Protein AF-K1T339-F1 (afdb_monomer_lite)

Sequence (190 aa):
IKHHTHEYKRLVNDENFDQLSSLFRFEELGKLLIKKIEYLRTHGRENEVDGIMEEYKYVPDVCSFKINELLEKGLKNDALKEIDKTIAVYGDDGYNATETWHLQKVAILEKRNDKAGLIEEYRRLFRQHLVDKRTYLEKLKELVAKEEWDEFVMKLFGDIPHITDDDCILVCDMIVEEKKFSCLIENIVG

Secondary structure (DSSP, 8-state):
-HHHHHHHHHHHHTT-GGGTS-TTTSHHHHHHHHHHHHHHHHTT-HHHHHHHHHHTTTSHHHHHHHHHHHHHTT-HHHHHHHHHHHHHHS--TTBGGGHHHHHHHHHHHHHHT-HHHHHHHHHHHHHSBTS-HHHHHHHHHHHS-TTTHHHHHHHHHHT--S--HHHHHHHHHHHHHTT-THHHHHHH--

Organism: NCBI:txid408170

Foldseek 3Di:
DVVLLVVVVVCVVVLVLLVLLPQPSCPVVLVVLVVVLVVCVVVVNVVVNVVSLVSPVQRLSSLVVVLVVCVVVVVLVVSLVSLVVNVVSNVDLAACSSVVSLVSQLVVCVVVVVLVSNLVSLLSQLLHPPHPVVVSLVVNVVRDDPVCNLVSVLVSLLPRDQQDPVCLVVSVVVCVVSVVVVSNVNRPPD

Structure (mmCIF, N/CA/C/O backbone):
data_AF-K1T339-F1
#
_entry.id   AF-K1T339-F1
#
loop_
_atom_site.group_PDB
_atom_site.id
_atom_site.type_symbol
_atom_site.label_atom_id
_atom_site.label_alt_id
_atom_site.label_comp_id
_atom_site.label_asym_id
_atom_site.label_entity_id
_atom_site.label_seq_id
_atom_site.pdbx_PDB_ins_code
_atom_site.Cartn_x
_atom_site.Cartn_y
_atom_site.Cartn_z
_atom_site.occupancy
_atom_site.B_iso_or_equiv
_atom_site.auth_seq_id
_atom_site.auth_comp_id
_atom_site.auth_asym_id
_atom_site.auth_atom_id
_atom_site.pdbx_PDB_model_num
ATOM 1 N N . ILE A 1 1 ? 22.694 -8.225 -12.025 1.00 74.69 1 ILE A N 1
ATOM 2 C CA . ILE A 1 1 ? 21.514 -8.759 -12.760 1.00 74.69 1 ILE A CA 1
ATOM 3 C C . ILE A 1 1 ? 21.541 -10.289 -12.834 1.00 74.69 1 ILE A C 1
ATOM 5 O O . ILE A 1 1 ? 20.843 -10.878 -12.032 1.00 74.69 1 ILE A O 1
ATOM 9 N N . LYS A 1 2 ? 22.378 -10.949 -13.666 1.00 76.75 2 LYS A N 1
ATOM 10 C CA . LYS A 1 2 ? 22.344 -12.426 -13.861 1.00 76.75 2 LYS A CA 1
ATOM 11 C C . LYS A 1 2 ? 22.292 -13.266 -12.571 1.00 76.75 2 LYS A C 1
ATOM 13 O O . LYS A 1 2 ? 21.538 -14.228 -12.521 1.00 76.75 2 LYS A O 1
ATOM 18 N N . HIS A 1 3 ? 23.074 -12.895 -11.556 1.00 74.12 3 HIS A N 1
ATOM 19 C CA . HIS A 1 3 ? 23.095 -13.577 -10.258 1.00 74.12 3 HIS A CA 1
ATOM 20 C C . HIS A 1 3 ? 21.727 -13.529 -9.545 1.00 74.12 3 HIS A C 1
ATOM 22 O O . HIS A 1 3 ? 21.182 -14.575 -9.214 1.00 74.12 3 HIS A O 1
ATOM 28 N N . HIS A 1 4 ? 21.124 -12.342 -9.416 1.00 77.00 4 HIS A N 1
ATOM 29 C CA . HIS A 1 4 ? 19.815 -12.160 -8.771 1.00 77.00 4 HIS A CA 1
ATOM 30 C C . HIS A 1 4 ? 18.637 -12.662 -9.626 1.00 77.00 4 HIS A C 1
ATOM 32 O O . HIS A 1 4 ? 17.623 -13.101 -9.093 1.00 77.00 4 HIS A O 1
ATOM 38 N N . THR A 1 5 ? 18.775 -12.653 -10.958 1.00 83.88 5 THR A N 1
ATOM 39 C CA . THR A 1 5 ? 17.755 -13.177 -11.881 1.00 83.88 5 THR A CA 1
ATOM 40 C C . THR A 1 5 ? 17.483 -14.665 -11.653 1.00 83.88 5 THR A C 1
ATOM 42 O O . THR A 1 5 ? 16.339 -15.092 -11.772 1.00 83.88 5 THR A O 1
ATOM 45 N N . HIS A 1 6 ? 18.511 -15.467 -11.350 1.00 84.88 6 HIS A N 1
ATOM 46 C CA . HIS A 1 6 ? 18.338 -16.909 -11.144 1.00 84.88 6 HIS A CA 1
ATOM 47 C C . HIS A 1 6 ? 17.423 -17.205 -9.950 1.00 84.88 6 HIS A C 1
ATOM 49 O O . HIS A 1 6 ? 16.499 -18.006 -10.059 1.00 84.88 6 HIS A O 1
ATOM 55 N N . GLU A 1 7 ? 17.660 -16.533 -8.825 1.00 83.19 7 GLU A N 1
ATOM 56 C CA . GLU A 1 7 ? 16.857 -16.706 -7.617 1.00 83.19 7 GLU A CA 1
ATOM 57 C C . GLU A 1 7 ? 15.421 -16.213 -7.802 1.00 83.19 7 GLU A C 1
ATOM 59 O O . GLU A 1 7 ? 14.492 -16.940 -7.458 1.00 83.19 7 GLU A O 1
ATOM 64 N N . TYR A 1 8 ? 15.236 -15.040 -8.418 1.00 86.19 8 TYR A N 1
ATOM 65 C CA . TYR A 1 8 ? 13.911 -14.522 -8.766 1.00 86.19 8 TYR A CA 1
ATOM 66 C C . TYR A 1 8 ? 13.119 -15.528 -9.612 1.00 86.19 8 TYR A C 1
ATOM 68 O O . TYR A 1 8 ? 12.005 -15.903 -9.255 1.00 86.19 8 TYR A O 1
ATOM 76 N N . LYS A 1 9 ? 13.720 -16.034 -10.698 1.00 86.00 9 LYS A N 1
ATOM 77 C CA . LYS A 1 9 ? 13.062 -17.001 -11.591 1.00 86.00 9 LYS A CA 1
ATOM 78 C C . LYS A 1 9 ? 12.700 -18.297 -10.882 1.00 86.00 9 LYS A C 1
ATOM 80 O O . LYS A 1 9 ? 11.635 -18.839 -11.148 1.00 86.00 9 LYS A O 1
ATOM 85 N N . ARG A 1 10 ? 13.562 -18.784 -9.986 1.00 86.25 10 ARG A N 1
ATOM 86 C CA . ARG A 1 10 ? 13.257 -19.959 -9.166 1.00 86.25 10 ARG A CA 1
ATOM 87 C C . ARG A 1 10 ? 12.004 -19.720 -8.318 1.00 86.25 10 ARG A C 1
ATOM 89 O O . ARG A 1 10 ? 11.096 -20.528 -8.389 1.00 86.25 10 ARG A O 1
ATOM 96 N N . LEU A 1 11 ? 11.921 -18.603 -7.587 1.00 83.06 11 LEU A N 1
ATOM 97 C CA . LEU A 1 11 ? 10.758 -18.316 -6.729 1.00 83.06 11 LEU A CA 1
ATOM 98 C C . LEU A 1 11 ? 9.459 -18.143 -7.519 1.00 83.06 11 LEU A C 1
ATOM 100 O O . LEU A 1 11 ? 8.427 -18.644 -7.089 1.00 83.06 11 LEU A O 1
ATOM 104 N N . VAL A 1 12 ? 9.516 -17.474 -8.675 1.00 84.00 12 VAL A N 1
ATOM 105 C CA . VAL A 1 12 ? 8.349 -17.324 -9.559 1.00 84.00 12 VAL A CA 1
ATOM 106 C C . VAL A 1 12 ? 7.883 -18.681 -10.091 1.00 84.00 12 VAL A C 1
ATOM 108 O O . VAL A 1 12 ? 6.685 -18.937 -10.126 1.00 84.00 12 VAL A O 1
ATOM 111 N N . ASN A 1 13 ? 8.812 -19.554 -10.488 1.00 85.19 13 ASN A N 1
ATOM 112 C CA . ASN A 1 13 ? 8.480 -20.890 -10.990 1.00 85.19 13 ASN A CA 1
ATOM 113 C C . ASN A 1 13 ? 7.948 -21.822 -9.894 1.00 85.19 13 ASN A C 1
ATOM 115 O O . ASN A 1 13 ? 7.101 -22.662 -10.177 1.00 85.19 13 ASN A O 1
ATOM 119 N N . ASP A 1 14 ? 8.450 -21.673 -8.669 1.00 84.25 14 ASP A N 1
ATOM 120 C CA . ASP A 1 14 ? 8.039 -22.463 -7.507 1.00 84.25 14 ASP A CA 1
ATOM 121 C C . ASP A 1 14 ? 6.768 -21.894 -6.835 1.00 84.25 14 ASP A C 1
ATOM 123 O O . ASP A 1 14 ? 6.396 -22.353 -5.758 1.00 84.25 14 ASP A O 1
ATOM 127 N N . GLU A 1 15 ? 6.132 -20.875 -7.436 1.00 78.69 15 GLU A N 1
ATOM 128 C CA . GLU A 1 15 ? 4.945 -20.161 -6.927 1.00 78.69 15 GLU A CA 1
ATOM 129 C C . GLU A 1 15 ? 5.101 -19.642 -5.484 1.00 78.69 15 GLU A C 1
ATOM 131 O O . GLU A 1 15 ? 4.137 -19.479 -4.737 1.00 78.69 15 GLU A O 1
ATOM 136 N N . ASN A 1 16 ? 6.336 -19.350 -5.075 1.00 74.38 16 ASN A N 1
ATOM 137 C CA . ASN A 1 16 ? 6.676 -18.990 -3.703 1.00 74.38 16 ASN A CA 1
ATOM 138 C C . ASN A 1 16 ? 6.648 -17.464 -3.516 1.00 74.38 16 ASN A C 1
ATOM 140 O O . ASN A 1 16 ? 7.677 -16.822 -3.272 1.00 74.38 16 ASN A O 1
ATOM 144 N N . PHE A 1 17 ? 5.467 -16.875 -3.720 1.00 71.06 17 PHE A N 1
ATOM 145 C CA . PHE A 1 17 ? 5.282 -15.422 -3.790 1.00 71.06 17 PHE A CA 1
ATOM 146 C C . PHE A 1 17 ? 5.393 -14.702 -2.443 1.00 71.06 17 PHE A C 1
ATOM 148 O O . PHE A 1 17 ? 5.839 -13.555 -2.412 1.00 71.06 17 PHE A O 1
ATOM 155 N N . ASP A 1 18 ? 5.155 -15.396 -1.333 1.00 65.62 18 ASP A N 1
ATOM 156 C CA . ASP A 1 18 ? 5.405 -14.861 0.013 1.00 65.62 18 ASP A CA 1
ATOM 157 C C . ASP A 1 18 ? 6.895 -14.529 0.224 1.00 65.62 18 ASP A C 1
ATOM 159 O O . ASP A 1 18 ? 7.271 -13.684 1.027 1.00 65.62 18 ASP A O 1
ATOM 163 N N . GLN A 1 19 ? 7.797 -15.163 -0.533 1.00 67.94 19 GLN A N 1
ATOM 164 C CA . GLN A 1 19 ? 9.219 -14.814 -0.504 1.00 67.94 19 GLN A CA 1
ATOM 165 C C . GLN A 1 19 ? 9.574 -13.648 -1.432 1.00 67.94 19 GLN A C 1
ATOM 167 O O . GLN A 1 19 ? 10.657 -13.073 -1.292 1.00 67.94 19 GLN A O 1
ATOM 172 N N . LEU A 1 20 ? 8.690 -13.293 -2.369 1.00 66.12 20 LEU A N 1
ATOM 173 C CA . LEU A 1 20 ? 8.837 -12.108 -3.215 1.00 66.12 20 LEU A CA 1
ATOM 174 C C . LEU A 1 20 ? 8.463 -10.830 -2.451 1.00 66.12 20 LEU A C 1
ATOM 176 O O . LEU A 1 20 ? 9.032 -9.784 -2.758 1.00 66.12 20 LEU A O 1
ATOM 180 N N . SER A 1 21 ? 7.580 -10.916 -1.447 1.00 59.72 21 SER A N 1
ATOM 181 C CA . SER A 1 21 ? 7.184 -9.787 -0.585 1.00 59.72 21 SER A CA 1
ATOM 182 C C . SER A 1 21 ? 8.226 -9.441 0.482 1.00 59.72 21 SER A C 1
ATOM 184 O O . SER A 1 21 ? 8.127 -8.408 1.139 1.00 59.72 21 SER A O 1
ATOM 186 N N . SER A 1 22 ? 9.265 -10.269 0.643 1.00 66.81 22 SER A N 1
ATOM 187 C CA . SER A 1 22 ? 10.355 -9.993 1.576 1.00 66.81 22 SER A CA 1
ATOM 188 C C . SER A 1 22 ? 11.104 -8.719 1.166 1.00 66.81 22 SER A C 1
ATOM 190 O O . SER A 1 22 ? 11.836 -8.722 0.171 1.00 66.81 22 SER A O 1
ATOM 192 N N . LEU A 1 23 ? 10.946 -7.655 1.970 1.00 56.81 23 LEU A N 1
ATOM 193 C CA . LEU A 1 23 ? 11.363 -6.268 1.691 1.00 56.81 23 LEU A CA 1
ATOM 194 C C . LEU A 1 23 ? 12.758 -6.090 1.085 1.00 56.81 23 LEU A C 1
ATOM 196 O O . LEU A 1 23 ? 12.981 -5.157 0.323 1.00 56.81 23 LEU A O 1
ATOM 200 N N . PHE A 1 24 ? 13.698 -6.976 1.400 1.00 63.66 24 PHE A N 1
ATOM 201 C CA . PHE A 1 24 ? 15.103 -6.794 1.039 1.00 63.66 24 PHE A CA 1
ATOM 202 C C . PHE A 1 24 ? 15.605 -7.778 -0.017 1.00 63.66 24 PHE A C 1
ATOM 204 O O . PHE A 1 24 ? 16.732 -7.647 -0.495 1.00 63.66 24 PHE A O 1
ATOM 211 N N . ARG A 1 25 ? 14.808 -8.779 -0.409 1.00 73.38 25 ARG A N 1
ATOM 212 C CA . ARG A 1 25 ? 15.328 -9.892 -1.219 1.00 73.38 25 ARG A CA 1
ATOM 213 C C . ARG A 1 25 ? 15.681 -9.476 -2.649 1.00 73.38 25 ARG A C 1
ATOM 215 O O . ARG A 1 25 ? 16.665 -9.963 -3.202 1.00 73.38 25 ARG A O 1
ATOM 222 N N . PHE A 1 26 ? 14.909 -8.562 -3.237 1.00 83.50 26 PHE A N 1
ATOM 223 C CA . PHE A 1 26 ? 15.076 -8.146 -4.635 1.00 83.50 26 PHE A CA 1
ATOM 224 C C . PHE A 1 26 ? 15.403 -6.666 -4.826 1.00 83.50 26 PHE A C 1
ATOM 226 O O . PHE A 1 26 ? 15.440 -6.218 -5.967 1.00 83.50 26 PHE A O 1
ATOM 233 N N . GLU A 1 27 ? 15.728 -5.934 -3.760 1.00 83.19 27 GLU A N 1
ATOM 234 C CA . GLU A 1 27 ? 16.032 -4.497 -3.821 1.00 83.19 27 GLU A CA 1
ATOM 235 C C . GLU A 1 27 ? 17.182 -4.186 -4.804 1.00 83.19 27 GLU A C 1
ATOM 237 O O . GLU A 1 27 ? 17.069 -3.323 -5.674 1.00 83.19 27 GLU A O 1
ATOM 242 N N . GLU A 1 28 ? 18.289 -4.935 -4.738 1.00 89.06 28 GLU A N 1
ATOM 243 C CA . GLU A 1 28 ? 19.426 -4.724 -5.648 1.00 89.06 28 GLU A CA 1
ATOM 244 C C . GLU A 1 28 ? 19.092 -5.120 -7.096 1.00 89.06 28 GLU A C 1
ATOM 246 O O . GLU A 1 28 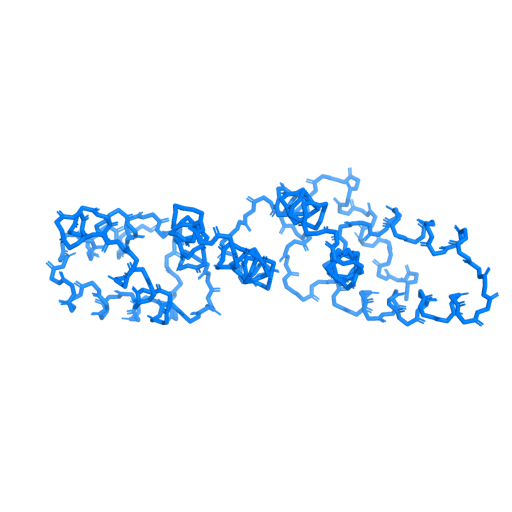? 19.524 -4.468 -8.051 1.00 89.06 28 GLU A O 1
ATOM 251 N N . LEU A 1 29 ? 18.287 -6.173 -7.286 1.00 90.38 29 LEU A N 1
ATOM 252 C CA . LEU A 1 29 ? 17.793 -6.537 -8.615 1.00 90.38 29 LEU A CA 1
ATOM 253 C C . LEU A 1 29 ? 16.918 -5.413 -9.178 1.00 90.38 29 LEU A C 1
ATOM 255 O O . LEU A 1 29 ? 17.148 -5.000 -10.313 1.00 90.38 29 LEU A O 1
ATOM 259 N N . GLY A 1 30 ? 15.986 -4.895 -8.377 1.00 91.31 30 GLY A N 1
ATOM 260 C CA . GLY A 1 30 ? 15.113 -3.776 -8.708 1.00 91.31 30 GLY A CA 1
ATOM 261 C C . GLY A 1 30 ? 15.900 -2.555 -9.167 1.00 91.31 30 GLY A C 1
ATOM 262 O O . GLY A 1 30 ? 15.774 -2.147 -10.322 1.00 91.31 30 GLY A O 1
ATOM 263 N N . LYS A 1 31 ? 16.826 -2.055 -8.339 1.00 92.00 31 LYS A N 1
ATOM 264 C CA . LYS A 1 31 ? 17.693 -0.907 -8.674 1.00 92.00 31 LYS A CA 1
ATOM 265 C C . LYS A 1 31 ? 18.434 -1.078 -10.000 1.00 92.00 31 LYS A C 1
ATOM 267 O O . LYS A 1 31 ? 18.533 -0.137 -10.792 1.00 92.00 31 LYS A O 1
ATOM 272 N N . LEU A 1 32 ? 18.981 -2.267 -10.261 1.00 94.94 32 LEU A N 1
ATOM 273 C CA . LEU A 1 32 ? 19.694 -2.547 -11.510 1.00 94.94 32 LEU A CA 1
ATOM 274 C C . LEU A 1 32 ? 18.754 -2.621 -12.721 1.00 94.94 32 LEU A C 1
ATOM 276 O O . LEU A 1 32 ? 19.148 -2.210 -13.816 1.00 94.94 32 LEU A O 1
ATOM 280 N N . LEU A 1 33 ? 17.538 -3.143 -12.547 1.00 96.00 33 LEU A N 1
ATOM 281 C CA . LEU A 1 33 ? 16.526 -3.200 -13.602 1.00 96.00 33 LEU A CA 1
ATOM 282 C C . LEU A 1 33 ? 16.022 -1.804 -13.966 1.00 96.00 33 LEU A C 1
ATOM 284 O O . LEU A 1 33 ? 15.983 -1.499 -15.155 1.00 96.00 33 LEU A O 1
ATOM 288 N N . ILE A 1 34 ? 15.742 -0.941 -12.984 1.00 95.81 34 ILE A N 1
ATOM 289 C CA . ILE A 1 34 ? 15.317 0.446 -13.237 1.00 95.81 34 ILE A CA 1
ATOM 290 C C . ILE A 1 34 ? 16.379 1.204 -14.039 1.00 95.81 34 ILE A C 1
ATOM 292 O O . ILE A 1 34 ? 16.077 1.720 -15.115 1.00 95.81 34 ILE A O 1
ATOM 296 N N . LYS A 1 35 ? 17.652 1.150 -13.621 1.00 96.06 35 LYS A N 1
ATOM 297 C CA . LYS A 1 35 ? 18.763 1.760 -14.382 1.00 96.06 35 LYS A CA 1
ATOM 298 C C . LYS A 1 35 ? 18.845 1.242 -15.820 1.00 96.06 35 LYS A C 1
ATOM 300 O O . LYS A 1 35 ? 19.160 1.992 -16.744 1.00 96.06 35 LYS A O 1
ATOM 305 N N . LYS A 1 36 ? 18.588 -0.055 -16.027 1.00 96.69 36 LYS A N 1
ATOM 306 C CA . LYS A 1 36 ? 18.584 -0.659 -17.365 1.00 96.69 36 LYS A CA 1
ATOM 307 C C . LYS A 1 36 ? 17.393 -0.175 -18.195 1.00 96.69 36 LYS A C 1
ATOM 309 O O . LYS A 1 36 ? 17.589 0.119 -19.370 1.00 96.69 36 LYS A O 1
ATOM 314 N N . ILE A 1 37 ? 16.197 -0.088 -17.612 1.00 96.56 37 ILE A N 1
ATOM 315 C CA . ILE A 1 37 ? 14.990 0.428 -18.274 1.00 96.56 37 ILE A CA 1
ATOM 316 C C . ILE A 1 37 ? 15.228 1.865 -18.744 1.00 96.56 37 ILE A C 1
ATOM 318 O O . ILE A 1 37 ? 15.063 2.154 -19.928 1.00 96.56 37 ILE A O 1
ATOM 322 N N . GLU A 1 38 ? 15.704 2.741 -17.860 1.00 95.75 38 GLU A N 1
ATOM 323 C CA . GLU A 1 38 ? 16.015 4.136 -18.191 1.00 95.75 38 GLU A CA 1
ATOM 324 C C . GLU A 1 38 ? 17.051 4.234 -19.320 1.00 95.75 38 GLU A C 1
ATOM 326 O O . GLU A 1 38 ? 16.852 4.954 -20.304 1.00 95.75 38 GLU A O 1
ATOM 331 N N . TYR A 1 39 ? 18.131 3.449 -19.239 1.00 97.31 39 TYR A N 1
ATOM 332 C CA . TYR A 1 39 ? 19.136 3.386 -20.299 1.00 97.31 39 TYR A CA 1
ATOM 333 C C . TYR A 1 39 ? 18.531 2.947 -21.641 1.00 97.31 39 TYR A C 1
ATOM 335 O O . TYR A 1 39 ? 18.792 3.571 -22.666 1.00 97.31 39 TYR A O 1
ATOM 343 N N . LEU A 1 40 ? 17.693 1.911 -21.667 1.00 97.12 40 LEU A N 1
ATOM 344 C CA . LEU A 1 40 ? 17.069 1.440 -22.907 1.00 97.12 40 LEU A CA 1
ATOM 345 C C . LEU A 1 40 ? 16.137 2.493 -23.522 1.00 97.12 40 LEU A C 1
ATOM 347 O O . LEU A 1 40 ? 16.191 2.704 -24.736 1.00 97.12 40 LEU A O 1
ATOM 351 N N . ARG A 1 41 ? 15.363 3.208 -22.698 1.00 94.56 41 ARG A N 1
ATOM 352 C CA . ARG A 1 41 ? 14.483 4.301 -23.147 1.00 94.56 41 ARG A CA 1
ATOM 353 C C . ARG A 1 41 ? 15.248 5.454 -23.773 1.00 94.56 41 ARG A C 1
ATOM 355 O O . ARG A 1 41 ? 14.895 5.905 -24.858 1.00 94.56 41 ARG A O 1
ATOM 362 N N . THR A 1 42 ? 16.352 5.883 -23.155 1.00 97.06 42 THR A N 1
ATOM 363 C CA . THR A 1 42 ? 17.211 6.938 -23.737 1.00 97.06 42 THR A CA 1
ATOM 364 C C . THR A 1 42 ? 17.783 6.569 -25.111 1.00 97.06 42 THR A C 1
ATOM 366 O O . THR A 1 42 ? 18.193 7.454 -25.856 1.00 97.06 42 THR A O 1
ATOM 369 N N . HIS A 1 43 ? 17.762 5.282 -25.477 1.00 97.06 43 HIS A N 1
ATOM 370 C CA . HIS A 1 43 ? 18.204 4.769 -26.774 1.00 97.06 43 HIS A CA 1
ATOM 371 C C . HIS A 1 43 ? 17.040 4.288 -27.663 1.00 97.06 43 HIS A C 1
ATOM 373 O O . HIS A 1 43 ? 17.283 3.643 -28.682 1.00 97.06 43 HIS A O 1
ATOM 379 N N . GLY A 1 44 ? 15.783 4.569 -27.295 1.00 96.50 44 GLY A N 1
ATOM 380 C CA . GLY A 1 44 ? 14.591 4.206 -28.072 1.00 96.50 44 GLY A CA 1
ATOM 381 C C . GLY A 1 44 ? 14.319 2.700 -28.164 1.00 96.50 44 GLY A C 1
ATOM 382 O O . GLY A 1 44 ? 13.680 2.245 -29.112 1.00 96.50 44 GLY A O 1
ATOM 383 N N . ARG A 1 45 ? 14.820 1.901 -27.214 1.00 96.62 45 ARG A N 1
ATOM 384 C CA . ARG A 1 45 ? 14.718 0.429 -27.215 1.00 96.62 45 ARG A CA 1
ATOM 385 C C . ARG A 1 45 ? 13.498 -0.062 -26.428 1.00 96.62 45 ARG A C 1
ATOM 387 O O . ARG A 1 45 ? 13.629 -0.912 -25.551 1.00 96.62 45 ARG A O 1
ATOM 394 N N . GLU A 1 46 ? 12.314 0.457 -26.751 1.00 94.44 46 GLU A N 1
ATOM 395 C CA . GLU A 1 46 ? 11.072 0.177 -26.002 1.00 94.44 46 GLU A CA 1
ATOM 396 C C . GLU A 1 46 ? 10.693 -1.311 -25.984 1.00 94.44 46 GLU A C 1
ATOM 398 O O . GLU A 1 46 ? 10.340 -1.831 -24.934 1.00 94.44 46 GLU A O 1
ATOM 403 N N . ASN A 1 47 ? 10.894 -2.050 -27.083 1.00 95.62 47 ASN A N 1
ATOM 404 C CA . ASN A 1 47 ? 10.610 -3.495 -27.112 1.00 95.62 47 ASN A CA 1
ATOM 405 C C . ASN A 1 47 ? 11.381 -4.284 -26.034 1.00 95.62 47 ASN A C 1
ATOM 407 O O . ASN A 1 47 ? 10.917 -5.313 -25.546 1.00 95.62 47 ASN A O 1
ATOM 411 N N . GLU A 1 48 ? 12.584 -3.834 -25.668 1.00 96.25 48 GLU A N 1
ATOM 412 C CA . GLU A 1 48 ? 13.370 -4.471 -24.606 1.00 96.25 48 GLU A CA 1
ATOM 413 C C . GLU A 1 48 ? 12.951 -4.017 -23.217 1.00 96.25 48 GLU A C 1
ATOM 415 O O . GLU A 1 48 ? 13.082 -4.789 -22.267 1.00 96.25 48 GLU A O 1
ATOM 420 N N . VAL A 1 49 ? 12.444 -2.790 -23.098 1.00 95.44 49 VAL A N 1
ATOM 421 C CA . VAL A 1 49 ? 11.794 -2.323 -21.874 1.00 95.44 49 VAL A CA 1
ATOM 422 C C . VAL A 1 49 ? 10.573 -3.194 -21.606 1.00 95.44 49 VAL A C 1
ATOM 424 O O . VAL A 1 49 ? 10.500 -3.777 -20.531 1.00 95.44 49 VAL A O 1
ATOM 427 N N . ASP A 1 50 ? 9.697 -3.388 -22.593 1.00 94.56 50 ASP A N 1
ATOM 428 C CA . ASP A 1 50 ? 8.506 -4.238 -22.469 1.00 94.56 50 ASP A CA 1
ATOM 429 C C . ASP A 1 50 ? 8.867 -5.669 -22.049 1.00 94.56 50 ASP A C 1
ATOM 431 O O . ASP A 1 50 ? 8.253 -6.233 -21.142 1.00 94.56 50 ASP A O 1
ATOM 435 N N . GLY A 1 51 ? 9.924 -6.235 -22.642 1.00 95.62 51 GLY A N 1
ATOM 436 C CA . GLY A 1 51 ? 10.436 -7.550 -22.254 1.00 95.62 51 GLY A CA 1
ATOM 437 C C . GLY A 1 51 ? 10.891 -7.615 -20.792 1.00 95.62 51 GLY A C 1
ATOM 438 O O . GLY A 1 51 ? 10.601 -8.592 -20.106 1.00 95.62 51 GLY A O 1
ATOM 439 N N . ILE A 1 52 ? 11.564 -6.574 -20.291 1.00 94.75 52 ILE A N 1
ATOM 440 C CA . ILE A 1 52 ? 11.975 -6.490 -18.881 1.00 94.75 52 ILE A CA 1
ATOM 441 C C . ILE A 1 52 ? 10.759 -6.323 -17.968 1.00 94.75 52 ILE A C 1
ATOM 443 O O . ILE A 1 52 ? 10.681 -6.995 -16.941 1.00 94.75 52 ILE A O 1
ATOM 447 N N . MET A 1 53 ? 9.825 -5.443 -18.329 1.00 93.94 53 MET A N 1
ATOM 448 C CA . MET A 1 53 ? 8.627 -5.179 -17.532 1.00 93.94 53 MET A CA 1
ATOM 449 C C . MET A 1 53 ? 7.785 -6.445 -17.362 1.00 93.94 53 MET A C 1
ATOM 451 O O . MET A 1 53 ? 7.276 -6.679 -16.272 1.00 93.94 53 MET A O 1
ATOM 455 N N . GLU A 1 54 ? 7.679 -7.282 -18.398 1.00 93.38 54 GLU A N 1
ATOM 456 C CA . GLU A 1 54 ? 6.965 -8.561 -18.319 1.00 93.38 54 GLU A CA 1
ATOM 457 C C . GLU A 1 54 ? 7.764 -9.633 -17.564 1.00 93.38 54 GLU A C 1
ATOM 459 O O . GLU A 1 54 ? 7.214 -10.328 -16.710 1.00 93.38 54 GLU A O 1
ATOM 464 N N . GLU A 1 55 ? 9.068 -9.765 -17.836 1.00 92.56 55 GLU A N 1
ATOM 465 C CA . GLU A 1 55 ? 9.915 -10.780 -17.194 1.00 92.56 55 GLU A CA 1
ATOM 466 C C . GLU A 1 55 ? 10.014 -10.563 -15.675 1.00 92.56 55 GLU A C 1
ATOM 468 O O . GLU A 1 55 ? 9.974 -11.523 -14.901 1.00 92.56 55 GLU A O 1
ATOM 473 N N . TYR A 1 56 ? 10.106 -9.307 -15.236 1.00 92.06 56 TYR A N 1
ATOM 474 C CA . TYR A 1 56 ? 10.331 -8.925 -13.839 1.00 92.06 56 TYR A CA 1
ATOM 475 C C . TYR A 1 56 ? 9.107 -8.273 -13.187 1.00 92.06 56 TYR A C 1
ATOM 477 O O . TYR A 1 56 ? 9.249 -7.531 -12.218 1.00 92.06 56 TYR A O 1
ATOM 485 N N . LYS A 1 57 ? 7.900 -8.570 -13.683 1.00 89.75 57 LYS A N 1
ATOM 486 C CA . LYS A 1 57 ? 6.630 -7.971 -13.231 1.00 89.75 57 LYS A CA 1
ATOM 487 C C . LYS A 1 57 ? 6.260 -8.186 -11.759 1.00 89.75 57 LYS A C 1
ATOM 489 O O . LYS A 1 57 ? 5.266 -7.627 -11.321 1.00 89.75 57 LYS A O 1
ATOM 494 N N . TYR A 1 58 ? 7.008 -9.008 -11.023 1.00 86.75 58 TYR A N 1
ATOM 495 C CA . TYR A 1 58 ? 6.820 -9.242 -9.585 1.00 86.75 58 TYR A CA 1
ATOM 496 C C . TYR A 1 58 ? 7.975 -8.696 -8.734 1.00 86.75 58 TYR A C 1
ATOM 498 O O . TYR A 1 58 ? 8.048 -8.960 -7.535 1.00 86.75 58 TYR A O 1
ATOM 506 N N . VAL A 1 59 ? 8.915 -7.963 -9.338 1.00 88.81 59 VAL A N 1
ATOM 507 C CA . VAL A 1 59 ? 9.945 -7.231 -8.594 1.00 88.81 59 VAL A CA 1
ATOM 508 C C . VAL A 1 59 ? 9.335 -5.908 -8.103 1.00 88.81 59 VAL A C 1
ATOM 510 O O . VAL A 1 59 ? 8.879 -5.136 -8.949 1.00 88.81 59 VAL A O 1
ATOM 513 N N . PRO A 1 60 ? 9.357 -5.597 -6.790 1.00 87.00 60 PRO A N 1
ATOM 514 C CA . PRO A 1 60 ? 8.668 -4.426 -6.231 1.00 87.00 60 PRO A CA 1
ATOM 515 C C . PRO A 1 60 ? 8.997 -3.092 -6.917 1.00 87.00 60 PRO A C 1
ATOM 517 O O . PRO A 1 60 ? 8.093 -2.305 -7.210 1.00 87.00 60 PRO A O 1
ATOM 520 N N . ASP A 1 61 ? 10.270 -2.843 -7.242 1.00 89.94 61 ASP A N 1
ATOM 521 C CA . ASP A 1 61 ? 10.692 -1.642 -7.971 1.00 89.94 61 ASP A CA 1
ATOM 522 C C . ASP A 1 61 ? 10.084 -1.570 -9.379 1.00 89.94 61 ASP A C 1
ATOM 524 O O . ASP A 1 61 ? 9.675 -0.498 -9.816 1.00 89.94 61 ASP A O 1
ATOM 528 N N . VAL A 1 62 ? 9.989 -2.702 -10.088 1.00 92.00 62 VAL A N 1
ATOM 529 C CA . VAL A 1 62 ? 9.404 -2.774 -11.440 1.00 92.00 62 VAL A CA 1
ATOM 530 C C . VAL A 1 62 ? 7.896 -2.530 -11.382 1.00 92.00 62 VAL A C 1
ATOM 532 O O . VAL A 1 62 ? 7.368 -1.765 -12.193 1.00 92.00 62 VAL A O 1
ATOM 535 N N . CYS A 1 63 ? 7.209 -3.111 -10.394 1.00 91.38 63 CYS A N 1
ATOM 536 C CA . CYS A 1 63 ? 5.795 -2.836 -10.134 1.00 91.38 63 CYS A CA 1
ATOM 537 C C . CYS A 1 63 ? 5.576 -1.342 -9.866 1.00 91.38 63 CYS A C 1
ATOM 539 O O . CYS A 1 63 ? 4.760 -0.694 -10.522 1.00 91.38 63 CYS A O 1
ATOM 541 N N . SER A 1 64 ? 6.365 -0.775 -8.949 1.00 92.12 64 SER A N 1
ATOM 542 C CA . SER A 1 64 ? 6.294 0.639 -8.572 1.00 92.12 64 SER A CA 1
ATOM 543 C C . SER A 1 64 ? 6.579 1.558 -9.753 1.00 92.12 64 SER A C 1
ATOM 545 O O . SER A 1 64 ? 5.873 2.545 -9.945 1.00 92.12 64 SER A O 1
ATOM 547 N N . PHE A 1 65 ? 7.553 1.208 -10.593 1.00 93.25 65 PHE A N 1
ATOM 548 C CA . PHE A 1 65 ? 7.851 1.936 -11.820 1.00 93.25 65 PHE A CA 1
ATOM 549 C C . PHE A 1 65 ? 6.635 1.975 -12.753 1.00 93.25 65 PHE A C 1
ATOM 551 O O . PHE A 1 65 ? 6.195 3.056 -13.139 1.00 93.25 65 PHE A O 1
ATOM 558 N N . LYS A 1 66 ? 6.019 0.819 -13.039 1.00 93.88 66 LYS A N 1
ATOM 559 C CA . LYS A 1 66 ? 4.812 0.731 -13.880 1.00 93.88 66 LYS A CA 1
ATOM 560 C C . LYS A 1 66 ? 3.647 1.547 -13.319 1.00 93.88 66 LYS A C 1
ATOM 562 O O . LYS A 1 66 ? 2.970 2.258 -14.063 1.00 93.88 66 LYS A O 1
ATOM 567 N N . ILE A 1 67 ? 3.401 1.437 -12.015 1.00 95.38 67 ILE A N 1
ATOM 568 C CA . ILE A 1 67 ? 2.328 2.159 -11.327 1.00 95.38 67 ILE A CA 1
ATOM 569 C C . ILE A 1 67 ? 2.569 3.669 -11.421 1.00 95.38 67 ILE A C 1
ATOM 571 O O . ILE A 1 67 ? 1.663 4.407 -11.811 1.00 95.38 67 ILE A O 1
ATOM 575 N N . ASN A 1 68 ? 3.792 4.127 -11.151 1.00 95.31 68 ASN A N 1
ATOM 576 C CA . ASN A 1 68 ? 4.157 5.540 -11.240 1.00 95.31 68 ASN A CA 1
ATOM 577 C C . ASN A 1 68 ? 3.978 6.086 -12.658 1.00 95.31 68 ASN A C 1
ATOM 579 O O . ASN A 1 68 ? 3.387 7.150 -12.816 1.00 95.31 68 ASN A O 1
ATOM 583 N N . GLU A 1 69 ? 4.356 5.335 -13.694 1.00 94.31 69 GLU A N 1
ATOM 584 C CA . GLU A 1 69 ? 4.116 5.754 -15.079 1.00 94.31 69 GLU A CA 1
ATOM 585 C C . GLU A 1 69 ? 2.628 5.946 -15.399 1.00 94.31 69 GLU A C 1
ATOM 587 O O . GLU A 1 69 ? 2.250 6.881 -16.111 1.00 94.31 69 GLU A O 1
ATOM 592 N N . LEU A 1 70 ? 1.762 5.061 -14.896 1.00 96.94 70 LEU A N 1
ATOM 593 C CA . LEU A 1 70 ? 0.313 5.200 -15.061 1.00 96.94 70 LEU A CA 1
ATOM 594 C C . LEU A 1 70 ? -0.200 6.447 -14.331 1.00 96.94 70 LEU A C 1
ATOM 596 O O . LEU A 1 70 ? -1.032 7.180 -14.873 1.00 96.94 70 LEU A O 1
ATOM 600 N N . LEU A 1 71 ? 0.311 6.717 -13.128 1.00 96.25 71 LEU A N 1
ATOM 601 C CA . LEU A 1 71 ? -0.047 7.897 -12.339 1.00 96.25 71 LEU A CA 1
ATOM 602 C C . LEU A 1 71 ? 0.412 9.202 -12.999 1.00 96.25 71 LEU A C 1
ATOM 604 O O . LEU A 1 71 ? -0.384 10.139 -13.084 1.00 96.25 71 LEU A O 1
ATOM 608 N N . GLU A 1 72 ? 1.638 9.253 -13.518 1.00 95.88 72 GLU A N 1
ATOM 609 C CA . GLU A 1 72 ? 2.201 10.399 -14.246 1.00 95.88 72 GLU A CA 1
ATOM 610 C C . GLU A 1 72 ? 1.408 10.715 -15.518 1.00 95.88 72 GLU A C 1
ATOM 612 O O . GLU A 1 72 ? 1.149 11.879 -15.825 1.00 95.88 72 GLU A O 1
ATOM 617 N N . LYS A 1 73 ? 0.929 9.681 -16.220 1.00 96.31 73 LYS A N 1
ATOM 618 C CA . LYS A 1 73 ? 0.039 9.817 -17.388 1.00 96.31 73 LYS A CA 1
ATOM 619 C C . LYS A 1 73 ? -1.407 10.164 -17.011 1.00 96.31 73 LYS A C 1
ATOM 621 O O . LYS A 1 73 ? -2.253 10.317 -17.890 1.00 96.31 73 LYS A O 1
ATOM 626 N N . GLY A 1 74 ? -1.726 10.263 -15.720 1.00 95.75 74 GLY A N 1
ATOM 627 C CA . GLY A 1 74 ? -3.075 10.537 -15.225 1.00 95.75 74 GLY A CA 1
ATOM 628 C C . GLY A 1 74 ? -4.050 9.358 -15.344 1.00 95.75 74 GLY A C 1
ATOM 629 O O . GLY A 1 74 ? -5.242 9.525 -15.068 1.00 95.75 74 GLY A O 1
ATOM 630 N N . LEU A 1 75 ? -3.573 8.160 -15.692 1.00 97.19 75 LEU A N 1
ATOM 631 C CA . LEU A 1 75 ? -4.356 6.930 -15.869 1.00 97.19 75 LEU A CA 1
ATOM 632 C C . LEU A 1 75 ? -4.672 6.267 -14.519 1.00 97.19 75 LEU A C 1
ATOM 634 O O . LEU A 1 75 ? -4.362 5.105 -14.267 1.00 97.19 75 LEU A O 1
ATOM 638 N N . LYS A 1 76 ? -5.321 7.016 -13.621 1.00 95.50 76 LYS A N 1
ATOM 639 C CA . LYS A 1 76 ? -5.546 6.617 -12.218 1.00 95.50 76 LYS A CA 1
ATOM 640 C C . LYS A 1 76 ? -6.295 5.290 -12.063 1.00 95.50 76 LYS A C 1
ATOM 642 O O . LYS A 1 76 ? -6.019 4.549 -11.133 1.00 95.50 76 LYS A O 1
ATOM 647 N N . ASN A 1 77 ? -7.261 4.995 -12.936 1.00 95.44 77 ASN A N 1
ATOM 648 C CA . ASN A 1 77 ? -8.010 3.733 -12.868 1.00 95.44 77 ASN A CA 1
ATOM 649 C C . ASN A 1 77 ? -7.144 2.527 -13.230 1.00 95.44 77 ASN A C 1
ATOM 651 O O . ASN A 1 77 ? -7.300 1.468 -12.631 1.00 95.44 77 ASN A O 1
ATOM 655 N N . ASP A 1 78 ? -6.243 2.686 -14.194 1.00 96.75 78 ASP A N 1
ATOM 656 C CA . ASP A 1 78 ? -5.340 1.609 -14.583 1.00 96.75 78 ASP A CA 1
ATOM 657 C C . ASP A 1 78 ? -4.235 1.437 -13.541 1.00 96.75 78 ASP A C 1
ATOM 659 O O . ASP A 1 78 ? -3.900 0.303 -13.215 1.00 96.75 78 ASP A O 1
ATOM 663 N N . ALA A 1 79 ? -3.767 2.533 -12.931 1.00 96.50 79 ALA A N 1
ATOM 664 C CA . ALA A 1 79 ? -2.877 2.477 -11.773 1.00 96.50 79 ALA A CA 1
ATOM 665 C C . ALA A 1 79 ? -3.507 1.703 -10.601 1.00 96.50 79 ALA A C 1
ATOM 667 O O . ALA A 1 79 ? -2.866 0.809 -10.066 1.00 96.50 79 ALA A O 1
ATOM 668 N N . LEU A 1 80 ? -4.775 1.973 -10.249 1.00 95.50 80 LEU A N 1
ATOM 669 C CA . LEU A 1 80 ? -5.486 1.218 -9.204 1.00 95.50 80 LEU A CA 1
ATOM 670 C C . LEU A 1 80 ? -5.559 -0.280 -9.524 1.00 95.50 80 LEU A C 1
ATOM 672 O O . LEU A 1 80 ? -5.219 -1.100 -8.679 1.00 95.50 80 LEU A O 1
ATOM 676 N N . LYS A 1 81 ? -5.939 -0.641 -10.758 1.00 95.44 81 LYS A N 1
ATOM 677 C CA . LYS A 1 81 ? -5.978 -2.048 -11.188 1.00 95.44 81 LYS A CA 1
ATOM 678 C C . LYS A 1 81 ? -4.607 -2.709 -11.104 1.00 95.44 81 LYS A C 1
ATOM 680 O O . LYS A 1 81 ? -4.527 -3.890 -10.788 1.00 95.44 81 LYS A O 1
ATOM 685 N N . GLU A 1 82 ? -3.549 -1.987 -11.455 1.00 94.56 82 GLU A N 1
ATOM 686 C CA . GLU A 1 82 ? -2.190 -2.516 -11.397 1.00 94.56 82 GLU A CA 1
ATOM 687 C C . GLU A 1 82 ? -1.715 -2.696 -9.953 1.00 94.56 82 GLU A C 1
ATOM 689 O O . GLU A 1 82 ? -1.118 -3.724 -9.641 1.00 94.56 82 GLU A O 1
ATOM 694 N N . ILE A 1 83 ? -2.049 -1.755 -9.065 1.00 93.38 83 ILE A N 1
ATOM 695 C CA . ILE A 1 83 ? -1.798 -1.881 -7.627 1.00 93.38 83 ILE A CA 1
ATOM 696 C C . ILE A 1 83 ? -2.525 -3.109 -7.065 1.00 93.38 83 ILE A C 1
ATOM 698 O O . ILE A 1 83 ? -1.890 -3.944 -6.429 1.00 93.38 83 ILE A O 1
ATOM 702 N N . ASP A 1 84 ? -3.827 -3.260 -7.328 1.00 92.44 84 ASP A N 1
ATOM 703 C CA . ASP A 1 84 ? -4.611 -4.384 -6.800 1.00 92.44 84 ASP A CA 1
ATOM 704 C C . ASP A 1 84 ? -4.064 -5.734 -7.290 1.00 92.44 84 ASP A C 1
ATOM 706 O O . ASP A 1 84 ? -3.959 -6.682 -6.512 1.00 92.44 84 ASP A O 1
ATOM 710 N N . LYS A 1 85 ? -3.652 -5.819 -8.563 1.00 90.12 85 LYS A N 1
ATOM 711 C CA . LYS A 1 85 ? -2.972 -7.009 -9.103 1.00 90.12 85 LYS A CA 1
ATOM 712 C C . LYS A 1 85 ? -1.650 -7.284 -8.398 1.00 90.12 85 LYS A C 1
ATOM 714 O O . LYS A 1 85 ? -1.358 -8.435 -8.107 1.00 90.12 85 LYS A O 1
ATOM 719 N N . THR A 1 86 ? -0.859 -6.241 -8.167 1.00 88.00 86 THR A N 1
ATOM 720 C CA . THR A 1 86 ? 0.456 -6.341 -7.532 1.00 88.00 86 THR A CA 1
ATOM 721 C C . THR A 1 86 ? 0.315 -6.840 -6.096 1.00 88.00 86 THR A C 1
ATOM 723 O O . THR A 1 86 ? 0.927 -7.841 -5.745 1.00 88.00 86 THR A O 1
ATOM 726 N N . ILE A 1 87 ? -0.553 -6.217 -5.292 1.00 87.69 87 ILE A N 1
ATOM 727 C CA . ILE A 1 87 ? -0.814 -6.621 -3.901 1.00 87.69 87 ILE A CA 1
ATOM 728 C C . ILE A 1 87 ? -1.314 -8.071 -3.836 1.00 87.69 87 ILE A C 1
ATOM 730 O O . ILE A 1 87 ? -0.833 -8.843 -3.014 1.00 87.69 87 ILE A O 1
ATOM 734 N N . ALA A 1 88 ? -2.220 -8.473 -4.736 1.00 86.56 88 ALA A N 1
ATOM 735 C CA . ALA A 1 88 ? -2.763 -9.833 -4.762 1.00 86.56 88 ALA A CA 1
ATOM 736 C C . ALA A 1 88 ? -1.702 -10.925 -4.986 1.00 86.56 88 ALA A C 1
ATOM 738 O O . ALA A 1 88 ? -1.915 -12.065 -4.581 1.00 86.56 88 ALA A O 1
ATOM 739 N N . VAL A 1 89 ? -0.575 -10.598 -5.626 1.00 81.88 89 VAL A N 1
ATOM 740 C CA . VAL A 1 89 ? 0.531 -11.543 -5.833 1.00 81.88 89 VAL A CA 1
ATOM 741 C C . VAL A 1 89 ? 1.293 -11.792 -4.538 1.00 81.88 89 VAL A C 1
ATOM 743 O O . VAL A 1 89 ? 1.723 -12.913 -4.304 1.00 81.88 89 VAL A O 1
ATOM 746 N N . TYR A 1 90 ? 1.466 -10.771 -3.702 1.00 75.88 90 TYR A N 1
ATOM 747 C CA . TYR A 1 90 ? 2.332 -10.852 -2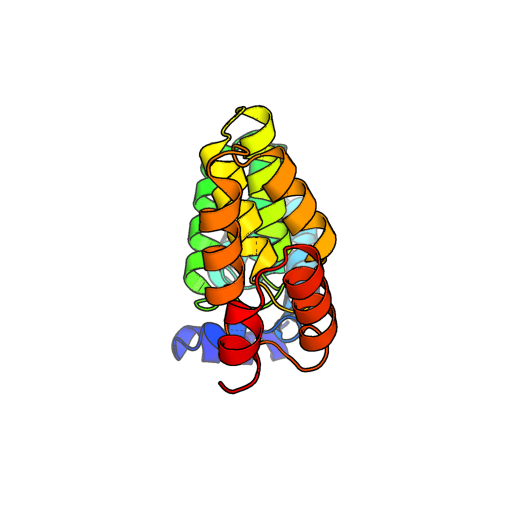.526 1.00 75.88 90 TYR A CA 1
ATOM 748 C C . TYR A 1 90 ? 1.730 -11.617 -1.345 1.00 75.88 90 TYR A C 1
ATOM 750 O O . TYR A 1 90 ? 2.460 -11.857 -0.389 1.00 75.88 90 TYR A O 1
ATOM 758 N N . GLY A 1 91 ? 0.462 -12.040 -1.445 1.00 67.62 91 GLY A N 1
ATOM 759 C CA . GLY A 1 91 ? -0.204 -12.978 -0.535 1.00 67.62 91 GLY A CA 1
ATOM 760 C C . GLY A 1 91 ? -0.495 -12.397 0.849 1.00 67.62 91 GLY A C 1
ATOM 761 O O . GLY A 1 91 ? -1.657 -12.280 1.242 1.00 67.62 91 GLY A O 1
ATOM 762 N N . ASP A 1 92 ? 0.562 -12.008 1.555 1.00 65.62 92 ASP A N 1
ATOM 763 C CA . ASP A 1 92 ? 0.545 -11.406 2.876 1.00 65.62 92 ASP A CA 1
ATOM 764 C C . ASP A 1 92 ? 0.733 -9.882 2.793 1.00 65.62 92 ASP A C 1
ATOM 766 O O . ASP A 1 92 ? 1.828 -9.360 2.576 1.00 65.62 92 ASP A O 1
ATOM 770 N N . ASP A 1 93 ? -0.372 -9.165 2.995 1.00 70.62 93 ASP A N 1
ATOM 771 C CA . ASP A 1 93 ? -0.423 -7.710 3.190 1.00 70.62 93 ASP A CA 1
ATOM 772 C C . ASP A 1 93 ? -0.036 -7.319 4.635 1.00 70.62 93 ASP A C 1
ATOM 774 O O . ASP A 1 93 ? -0.452 -6.282 5.144 1.00 70.62 93 ASP A O 1
ATOM 778 N N . GLY A 1 94 ? 0.676 -8.204 5.343 1.00 62.56 94 GLY A N 1
ATOM 779 C CA . GLY A 1 94 ? 1.061 -8.069 6.743 1.00 62.56 94 GLY A CA 1
ATOM 780 C C . GLY A 1 94 ? 2.389 -7.353 6.968 1.00 62.56 94 GLY A C 1
ATOM 781 O O . GLY A 1 94 ? 2.587 -6.803 8.040 1.00 62.56 94 GLY A O 1
ATOM 782 N N . TYR A 1 95 ? 3.289 -7.272 5.986 1.00 64.50 95 TYR A N 1
ATOM 783 C CA . TYR A 1 95 ? 4.534 -6.494 6.097 1.00 64.50 95 TYR A CA 1
ATOM 784 C C . TYR A 1 95 ? 4.454 -5.206 5.271 1.00 64.50 95 TYR A C 1
ATOM 786 O O . TYR A 1 95 ? 3.802 -5.175 4.230 1.00 64.50 95 TYR A O 1
ATOM 794 N N . ASN A 1 96 ? 5.177 -4.154 5.675 1.00 67.56 96 ASN A N 1
ATOM 795 C CA . ASN A 1 96 ? 5.179 -2.839 5.009 1.00 67.56 96 ASN A CA 1
ATOM 796 C C . ASN A 1 96 ? 5.699 -2.822 3.549 1.00 67.56 96 ASN A C 1
ATOM 798 O O . ASN A 1 96 ? 5.829 -1.758 2.946 1.00 67.56 96 ASN A O 1
ATOM 802 N N . ALA A 1 97 ? 5.955 -3.984 2.940 1.00 69.38 97 ALA A N 1
ATOM 803 C CA . ALA A 1 97 ? 6.340 -4.122 1.538 1.00 69.38 97 ALA A CA 1
ATOM 804 C C . ALA A 1 97 ? 5.314 -3.503 0.569 1.00 69.38 97 ALA A C 1
ATOM 806 O O . ALA A 1 97 ? 5.691 -2.991 -0.485 1.00 69.38 97 ALA A O 1
ATOM 807 N N . THR A 1 98 ? 4.026 -3.524 0.923 1.00 84.62 98 THR A N 1
ATOM 808 C CA . THR A 1 98 ? 2.924 -2.971 0.117 1.00 84.62 98 THR A CA 1
ATOM 809 C C . THR A 1 98 ? 2.499 -1.564 0.557 1.00 84.62 98 THR A C 1
ATOM 811 O O . THR A 1 98 ? 1.680 -0.943 -0.127 1.00 84.62 98 THR A O 1
ATOM 814 N N . GLU A 1 99 ? 3.056 -1.024 1.653 1.00 87.12 99 GLU A N 1
ATOM 815 C CA . GLU A 1 99 ? 2.633 0.238 2.289 1.00 87.12 99 GLU A CA 1
ATOM 816 C C . GLU A 1 99 ? 2.546 1.386 1.275 1.00 87.12 99 GLU A C 1
ATOM 818 O O . GLU A 1 99 ? 1.534 2.082 1.165 1.00 87.12 99 GLU A O 1
ATOM 823 N N . THR A 1 100 ? 3.592 1.541 0.460 1.00 89.56 100 THR A N 1
ATOM 824 C CA . THR A 1 100 ? 3.665 2.602 -0.553 1.00 89.56 100 THR A CA 1
ATOM 825 C C . THR A 1 100 ? 2.507 2.521 -1.551 1.00 89.56 100 THR A C 1
ATOM 827 O O . THR A 1 100 ? 1.949 3.552 -1.932 1.00 89.56 100 THR A O 1
ATOM 830 N N . TRP A 1 101 ? 2.098 1.319 -1.962 1.00 92.25 101 TRP A N 1
ATOM 831 C CA . TRP A 1 101 ? 0.998 1.152 -2.910 1.00 92.25 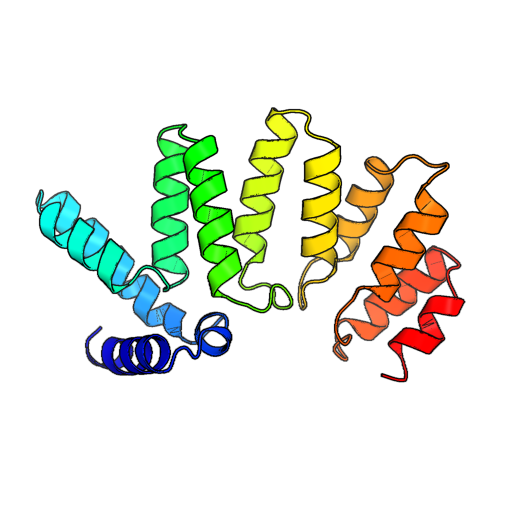101 TRP A CA 1
ATOM 832 C C . TRP A 1 101 ? -0.360 1.459 -2.276 1.00 92.25 101 TRP A C 1
ATOM 834 O O . TRP A 1 101 ? -1.197 2.101 -2.914 1.00 92.25 101 TRP A O 1
ATOM 844 N N . HIS A 1 102 ? -0.566 1.101 -1.008 1.00 93.81 102 HIS A N 1
ATOM 845 C CA . HIS A 1 102 ? -1.758 1.519 -0.265 1.00 93.81 102 HIS A CA 1
ATOM 846 C C . HIS A 1 102 ? -1.833 3.043 -0.118 1.00 93.81 102 HIS A C 1
ATOM 848 O O . HIS A 1 102 ? -2.879 3.636 -0.384 1.00 93.81 102 HIS A O 1
ATOM 854 N N . LEU A 1 103 ? -0.719 3.712 0.191 1.00 94.62 103 LEU A N 1
ATOM 855 C CA . LEU A 1 103 ? -0.665 5.178 0.253 1.00 94.62 103 LEU A CA 1
ATOM 856 C C . LEU A 1 103 ? -0.960 5.836 -1.107 1.00 94.62 103 LEU A C 1
ATOM 858 O O . LEU A 1 103 ? -1.631 6.869 -1.178 1.00 94.62 103 LEU A O 1
ATOM 862 N N . GLN A 1 104 ? -0.533 5.221 -2.213 1.00 95.88 104 GLN A N 1
ATOM 863 C CA . GLN A 1 104 ? -0.912 5.674 -3.555 1.00 95.88 104 GLN A CA 1
ATOM 864 C C . GLN A 1 104 ? -2.417 5.523 -3.815 1.00 95.88 104 GLN A C 1
ATOM 866 O O . GLN A 1 104 ? -3.025 6.431 -4.394 1.00 95.88 104 GLN A O 1
ATOM 871 N N . LYS A 1 105 ? -3.044 4.426 -3.365 1.00 96.94 105 LYS A N 1
ATOM 872 C CA . LYS A 1 105 ? -4.507 4.261 -3.428 1.00 96.94 105 LYS A CA 1
ATOM 873 C C . LYS A 1 105 ? -5.211 5.337 -2.610 1.00 96.94 105 LYS A C 1
ATOM 875 O O . LYS A 1 105 ? -6.105 5.990 -3.148 1.00 96.94 105 LYS A O 1
ATOM 880 N N . VAL A 1 106 ? -4.765 5.586 -1.378 1.00 97.06 106 VAL A N 1
ATOM 881 C CA . VAL A 1 106 ? -5.280 6.657 -0.506 1.00 97.06 106 VAL A CA 1
ATOM 882 C C . VAL A 1 106 ? -5.290 7.996 -1.245 1.00 97.06 106 VAL A C 1
ATOM 884 O O . VAL A 1 106 ? -6.354 8.593 -1.400 1.00 97.06 106 VAL A O 1
ATOM 887 N N . ALA A 1 107 ? -4.169 8.414 -1.838 1.00 96.56 107 ALA A N 1
ATOM 888 C CA . ALA A 1 107 ? -4.083 9.688 -2.562 1.00 96.56 107 ALA A CA 1
ATOM 889 C C . ALA A 1 107 ? -5.055 9.798 -3.761 1.00 96.56 107 ALA A C 1
ATOM 891 O O . ALA A 1 107 ? -5.461 10.896 -4.166 1.00 96.56 107 ALA A O 1
ATOM 892 N N . ILE A 1 108 ? -5.426 8.672 -4.380 1.00 96.69 108 ILE A N 1
ATOM 893 C CA . ILE A 1 108 ? -6.431 8.632 -5.453 1.00 96.69 108 ILE A CA 1
ATOM 894 C C . ILE A 1 108 ? -7.845 8.716 -4.873 1.00 96.69 108 ILE A C 1
ATOM 896 O O . ILE A 1 108 ? -8.677 9.439 -5.431 1.00 96.69 108 ILE A O 1
ATOM 900 N N . LEU A 1 109 ? -8.115 7.985 -3.793 1.00 97.12 109 LEU A N 1
ATOM 901 C CA . LEU A 1 109 ? -9.418 7.902 -3.129 1.00 97.12 109 LEU A CA 1
ATOM 902 C C . LEU A 1 109 ? -9.798 9.226 -2.454 1.00 97.12 109 LEU A C 1
ATOM 904 O O . LEU A 1 109 ? -10.938 9.668 -2.599 1.00 97.12 109 LEU A O 1
ATOM 908 N N . GLU A 1 110 ? -8.836 9.928 -1.848 1.00 96.19 110 GLU A N 1
ATOM 909 C CA . GLU A 1 110 ? -9.015 11.284 -1.306 1.00 96.19 110 GLU A CA 1
ATOM 910 C C . GLU A 1 110 ? -9.535 12.240 -2.381 1.00 96.19 110 GLU A C 1
ATOM 912 O O . GLU A 1 110 ? -10.545 12.915 -2.201 1.00 96.19 110 GLU A O 1
ATOM 917 N N . LYS A 1 111 ? -8.914 12.231 -3.567 1.00 95.44 111 LYS A N 1
ATOM 918 C CA . LYS A 1 111 ? -9.339 13.073 -4.700 1.00 95.44 111 LYS A CA 1
ATOM 919 C C . LYS A 1 111 ? -10.729 12.716 -5.229 1.00 95.44 111 LYS A C 1
ATOM 921 O O . LYS A 1 111 ? -11.336 13.534 -5.918 1.00 95.44 111 LYS A O 1
ATOM 926 N N . ARG A 1 112 ? -11.214 11.501 -4.966 1.00 95.12 112 ARG A N 1
ATOM 927 C CA . ARG A 1 112 ? -12.562 11.042 -5.334 1.00 95.12 112 ARG A CA 1
ATOM 928 C C . ARG A 1 112 ? -13.591 11.290 -4.235 1.00 95.12 112 ARG A C 1
ATOM 930 O O . ARG A 1 112 ? -14.771 11.079 -4.492 1.00 95.12 112 ARG A O 1
ATOM 937 N N . ASN A 1 113 ? -13.163 11.738 -3.053 1.00 95.00 113 ASN A N 1
ATOM 938 C CA . ASN A 1 113 ? -13.976 11.753 -1.837 1.00 95.00 113 ASN A CA 1
ATOM 939 C C . ASN A 1 113 ? -14.587 10.371 -1.527 1.00 95.00 113 ASN A C 1
ATOM 941 O O . ASN A 1 113 ? -15.710 10.275 -1.031 1.00 95.00 113 ASN A O 1
ATOM 945 N N . ASP A 1 114 ? -13.861 9.293 -1.840 1.00 96.94 114 ASP A N 1
ATOM 946 C CA . ASP A 1 114 ? -14.308 7.925 -1.575 1.00 96.94 114 ASP A CA 1
ATOM 947 C C . ASP A 1 114 ? -14.000 7.540 -0.126 1.00 96.94 114 ASP A C 1
ATOM 949 O O . ASP A 1 114 ? -12.981 6.927 0.192 1.00 96.94 114 ASP A O 1
ATOM 953 N N . LYS A 1 115 ? -14.899 7.947 0.769 1.00 96.88 115 LYS A N 1
ATOM 954 C CA . LYS A 1 115 ? -14.758 7.737 2.210 1.00 96.88 115 LYS A CA 1
ATOM 955 C C . LYS A 1 115 ? -14.662 6.254 2.588 1.00 96.88 115 LYS A C 1
ATOM 957 O O . LYS A 1 115 ? -13.873 5.904 3.460 1.00 96.88 115 LYS A O 1
ATOM 962 N N . ALA A 1 116 ? -15.449 5.396 1.940 1.00 97.00 116 ALA A N 1
ATOM 963 C CA . ALA A 1 116 ? -15.462 3.964 2.230 1.00 97.00 116 ALA A CA 1
ATOM 964 C C . ALA A 1 116 ? -14.141 3.305 1.811 1.00 97.00 116 ALA A C 1
ATOM 966 O O . ALA A 1 116 ? -13.561 2.548 2.589 1.00 97.00 116 ALA A O 1
ATOM 967 N N . GLY A 1 117 ? -13.631 3.655 0.625 1.00 96.69 117 GLY A N 1
ATOM 968 C CA . GLY A 1 117 ? -12.317 3.210 0.173 1.00 96.69 117 GLY A CA 1
ATOM 969 C C . GLY A 1 117 ? -11.195 3.669 1.106 1.00 96.69 117 GLY A C 1
ATOM 970 O O . GLY A 1 117 ? -10.333 2.871 1.452 1.00 96.69 117 GLY A O 1
ATOM 971 N N . LEU A 1 118 ? -11.219 4.923 1.569 1.00 97.56 118 LEU A N 1
ATOM 972 C CA . LEU A 1 118 ? -10.202 5.433 2.499 1.00 97.56 118 LEU A CA 1
ATOM 973 C C . LEU A 1 118 ? -10.167 4.656 3.818 1.00 97.56 118 LEU A C 1
ATOM 975 O O . LEU A 1 118 ? -9.087 4.297 4.280 1.00 97.56 118 LEU A O 1
ATOM 979 N N . ILE A 1 119 ? -11.333 4.373 4.404 1.00 97.69 119 ILE A N 1
ATOM 980 C CA . ILE A 1 119 ? -11.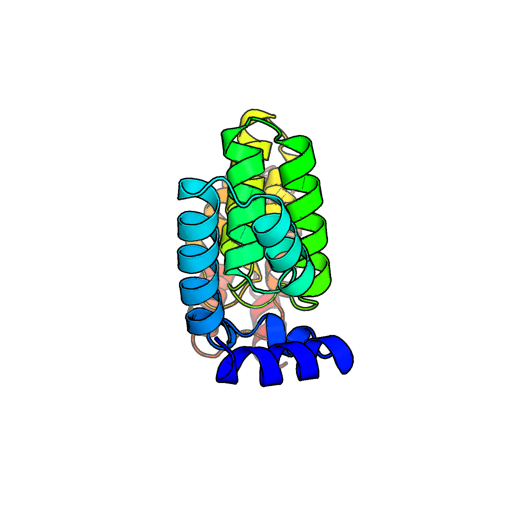429 3.577 5.637 1.00 97.69 119 ILE A CA 1
ATOM 981 C C . ILE A 1 119 ? -10.836 2.179 5.419 1.00 97.69 119 ILE A C 1
ATOM 983 O O . ILE A 1 119 ? -10.090 1.691 6.265 1.00 97.69 119 ILE A O 1
ATOM 987 N N . GLU A 1 120 ? -11.136 1.542 4.285 1.00 95.56 120 GLU A N 1
ATOM 988 C CA . GLU A 1 120 ? -10.594 0.224 3.947 1.00 95.56 120 GLU A CA 1
ATOM 989 C C . GLU A 1 120 ? -9.065 0.244 3.806 1.00 95.56 120 GLU A C 1
ATOM 991 O O . GLU A 1 120 ? -8.393 -0.605 4.392 1.00 95.56 120 GLU A O 1
ATOM 996 N N . GLU A 1 121 ? -8.502 1.210 3.078 1.00 95.19 121 GLU A N 1
ATOM 997 C CA . GLU A 1 121 ? -7.050 1.290 2.874 1.00 95.19 121 GLU A CA 1
ATOM 998 C C . GLU A 1 121 ? -6.303 1.613 4.173 1.00 95.19 121 GLU A C 1
ATOM 1000 O O . GLU A 1 121 ? -5.302 0.965 4.475 1.00 95.19 121 GLU A O 1
ATOM 1005 N N . TYR A 1 122 ? -6.805 2.542 4.995 1.00 96.06 122 TYR A N 1
ATOM 1006 C CA . TYR A 1 122 ? -6.197 2.815 6.300 1.00 96.06 122 TYR A CA 1
ATOM 1007 C C . TYR A 1 122 ? -6.332 1.638 7.270 1.00 96.06 122 TYR A C 1
ATOM 1009 O O . TYR A 1 122 ? -5.425 1.416 8.071 1.00 96.06 122 TYR A O 1
ATOM 1017 N N . ARG A 1 123 ? -7.408 0.838 7.182 1.00 94.12 123 ARG A N 1
ATOM 1018 C CA . ARG A 1 123 ? -7.520 -0.414 7.947 1.00 94.12 123 ARG A CA 1
ATOM 1019 C C . ARG A 1 123 ? -6.418 -1.399 7.554 1.00 94.12 123 ARG A C 1
ATOM 1021 O O . ARG A 1 123 ? -5.849 -2.035 8.434 1.00 94.12 123 ARG A O 1
ATOM 1028 N N . ARG A 1 124 ? -6.116 -1.538 6.260 1.00 91.75 124 ARG A N 1
ATOM 1029 C CA . ARG A 1 124 ? -5.039 -2.421 5.772 1.00 91.75 124 ARG A CA 1
ATOM 1030 C C . ARG A 1 124 ? -3.668 -1.933 6.215 1.00 91.75 124 ARG A C 1
ATOM 1032 O O . ARG A 1 124 ? -2.941 -2.687 6.849 1.00 91.75 124 ARG A O 1
ATOM 1039 N N . LEU A 1 125 ? -3.392 -0.647 6.003 1.00 92.00 125 LEU A N 1
ATOM 1040 C CA . LEU A 1 125 ? -2.170 0.008 6.464 1.00 92.00 125 LEU A CA 1
ATOM 1041 C C . LEU A 1 125 ? -1.953 -0.176 7.968 1.00 92.00 125 LEU A C 1
ATOM 1043 O O . LEU A 1 125 ? -0.868 -0.541 8.387 1.00 92.00 125 LEU A O 1
ATOM 1047 N N . PHE A 1 126 ? -2.984 -0.004 8.797 1.00 91.94 126 PHE A N 1
ATOM 1048 C CA . PHE A 1 126 ? -2.867 -0.190 10.246 1.00 91.94 126 PHE A CA 1
ATOM 1049 C C . PHE A 1 126 ? -2.446 -1.617 10.651 1.00 91.94 126 PHE A C 1
A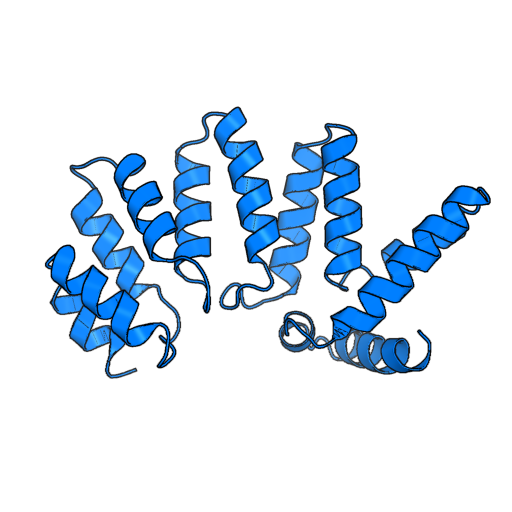TOM 1051 O O . PHE A 1 126 ? -1.739 -1.805 11.647 1.00 91.94 126 PHE A O 1
ATOM 1058 N N . ARG A 1 127 ? -2.863 -2.631 9.886 1.00 87.62 127 ARG A N 1
ATOM 1059 C CA . ARG A 1 127 ? -2.569 -4.044 10.169 1.00 87.62 127 ARG A CA 1
ATOM 1060 C C . ARG A 1 127 ? -1.140 -4.443 9.802 1.00 87.62 127 ARG A C 1
ATOM 1062 O O . ARG A 1 127 ? -0.648 -5.405 10.377 1.00 87.62 127 ARG A O 1
ATOM 1069 N N . GLN A 1 128 ? -0.471 -3.696 8.924 1.00 85.81 128 GLN A N 1
ATOM 1070 C CA . GLN A 1 128 ? 0.901 -3.982 8.499 1.00 85.81 128 GLN A CA 1
ATOM 1071 C C . GLN A 1 128 ? 1.919 -3.800 9.630 1.00 85.81 128 GLN A C 1
ATOM 1073 O O . GLN A 1 128 ? 1.812 -2.873 10.431 1.00 85.81 128 GLN A O 1
ATOM 1078 N N . HIS A 1 129 ? 2.930 -4.657 9.691 1.00 79.81 129 HIS A N 1
ATOM 1079 C CA . HIS A 1 129 ? 4.067 -4.557 10.599 1.00 79.81 129 HIS A CA 1
ATOM 1080 C C . HIS A 1 129 ? 4.991 -3.399 10.232 1.00 79.81 129 HIS A C 1
ATOM 1082 O O . HIS A 1 129 ? 5.213 -3.140 9.048 1.00 79.81 129 HIS A O 1
ATOM 1088 N N . LEU A 1 130 ? 5.614 -2.786 11.246 1.00 78.31 130 LEU A N 1
ATOM 1089 C CA . LEU A 1 130 ? 6.665 -1.766 11.076 1.00 78.31 130 LEU A CA 1
ATOM 1090 C C . LEU A 1 130 ? 6.199 -0.495 10.338 1.00 78.31 130 LEU A C 1
ATOM 1092 O O . LEU A 1 130 ? 6.969 0.125 9.601 1.00 78.31 130 LEU A O 1
ATOM 1096 N N . VAL A 1 131 ? 4.941 -0.108 10.541 1.00 84.69 131 VAL A N 1
ATOM 1097 C CA . VAL A 1 131 ? 4.328 1.102 9.971 1.00 84.69 131 VAL A CA 1
ATOM 1098 C C . VAL A 1 131 ? 3.896 2.083 11.061 1.00 84.69 131 VAL A C 1
ATOM 1100 O O . VAL A 1 131 ? 3.794 1.730 12.236 1.00 84.69 131 VAL A O 1
ATOM 1103 N N . ASP A 1 132 ? 3.564 3.317 10.677 1.00 88.44 132 ASP A N 1
ATOM 1104 C CA . ASP A 1 132 ? 3.043 4.335 11.597 1.00 88.44 132 ASP A CA 1
ATOM 1105 C C . ASP A 1 132 ? 1.563 4.091 11.965 1.00 88.44 132 ASP A C 1
ATOM 1107 O O . ASP A 1 132 ? 0.642 4.808 11.555 1.00 88.44 132 ASP A O 1
ATOM 1111 N N . LYS A 1 133 ? 1.325 3.053 12.780 1.00 90.00 133 LYS A N 1
ATOM 1112 C CA . LYS A 1 133 ? -0.012 2.656 13.256 1.00 90.00 133 LYS A CA 1
ATOM 1113 C C . LYS A 1 133 ? -0.763 3.805 13.930 1.00 90.00 133 LYS A C 1
ATOM 1115 O O . LYS A 1 133 ? -1.985 3.892 13.812 1.00 90.00 133 LYS A O 1
ATOM 1120 N N . ARG A 1 134 ? -0.049 4.703 14.620 1.00 92.88 134 ARG A N 1
ATOM 1121 C CA . ARG A 1 134 ? -0.636 5.856 15.318 1.00 92.88 134 ARG A CA 1
ATOM 1122 C C . ARG A 1 134 ? -1.282 6.801 14.320 1.00 92.88 134 ARG A C 1
ATOM 1124 O O . ARG A 1 134 ? -2.459 7.122 14.477 1.00 92.88 134 ARG A O 1
ATOM 1131 N N . THR A 1 135 ? -0.546 7.199 13.287 1.00 94.50 135 THR A N 1
ATOM 1132 C CA . THR A 1 135 ? -1.074 8.079 12.241 1.00 94.50 135 THR A CA 1
ATOM 1133 C C . THR A 1 135 ? -2.292 7.460 11.553 1.00 94.50 135 THR A C 1
ATOM 1135 O O . THR A 1 135 ? -3.290 8.150 11.334 1.00 94.50 135 THR A O 1
ATOM 1138 N N . TYR A 1 136 ? -2.262 6.157 11.265 1.00 95.06 136 TYR A N 1
ATOM 1139 C CA . TYR A 1 136 ? -3.393 5.474 10.631 1.00 95.06 136 TYR A CA 1
ATOM 1140 C C . TYR A 1 136 ? -4.619 5.362 11.544 1.00 95.06 136 TYR A C 1
ATOM 1142 O O . TYR A 1 136 ? -5.736 5.578 11.075 1.00 95.06 136 TYR A O 1
ATOM 1150 N N . LEU A 1 137 ? -4.439 5.121 12.846 1.00 96.06 137 LEU A N 1
ATOM 1151 C CA . LEU A 1 137 ? -5.547 5.121 13.804 1.00 96.06 137 LEU A CA 1
ATOM 1152 C C . LEU A 1 137 ? -6.227 6.494 13.888 1.00 96.06 137 LEU A C 1
ATOM 1154 O O . LEU A 1 137 ? -7.454 6.571 13.856 1.00 96.06 137 LEU A O 1
ATOM 1158 N N . GLU A 1 138 ? -5.453 7.579 13.953 1.00 96.44 138 GLU A N 1
ATOM 1159 C CA . GLU A 1 138 ? -6.013 8.935 14.003 1.00 96.44 138 GLU A CA 1
ATOM 1160 C C . GLU A 1 138 ? -6.757 9.291 12.708 1.00 96.44 138 GLU A C 1
ATOM 1162 O O . GLU A 1 138 ? -7.857 9.843 12.753 1.00 96.44 138 GLU A O 1
ATOM 1167 N N . LYS A 1 139 ? -6.237 8.879 11.544 1.00 97.00 139 LYS A N 1
ATOM 1168 C CA . LYS A 1 139 ? -6.958 9.016 10.267 1.00 97.00 139 LYS A CA 1
ATOM 1169 C C . LYS A 1 139 ? -8.278 8.249 10.261 1.00 97.00 139 LYS A C 1
ATOM 1171 O O . LYS A 1 139 ? -9.288 8.763 9.784 1.00 97.00 139 LYS A O 1
ATOM 1176 N N . LEU A 1 140 ? -8.297 7.041 10.819 1.00 97.75 140 LEU A N 1
ATOM 1177 C CA . LEU A 1 140 ? -9.521 6.254 10.950 1.00 97.75 140 LEU A CA 1
ATOM 1178 C C . LEU A 1 140 ? -10.535 6.930 11.882 1.00 97.75 140 LEU A C 1
ATOM 1180 O O . LEU A 1 140 ? -11.713 6.959 11.536 1.00 97.75 140 LEU A O 1
ATOM 1184 N N . LYS A 1 141 ? -10.106 7.544 12.992 1.00 96.75 141 LYS A N 1
ATOM 1185 C CA . LYS A 1 141 ? -10.996 8.320 13.881 1.00 96.75 141 LYS A CA 1
ATOM 1186 C C . LYS A 1 141 ? -11.658 9.503 13.184 1.00 96.75 141 LYS A C 1
ATOM 1188 O O . LYS A 1 141 ? -12.819 9.796 13.450 1.00 96.75 141 LYS A O 1
ATOM 1193 N N . GLU A 1 142 ? -10.928 10.196 12.312 1.00 96.69 142 GLU A N 1
ATOM 1194 C CA . GLU A 1 142 ? -11.467 11.316 11.527 1.00 96.69 142 GLU A CA 1
ATOM 1195 C C . GLU A 1 142 ? -12.520 10.847 10.509 1.00 96.69 142 GLU A C 1
ATOM 1197 O O . GLU A 1 142 ? -13.469 11.572 10.197 1.00 96.69 142 GLU A O 1
ATOM 1202 N N . LEU A 1 143 ? -12.345 9.640 9.965 1.00 97.12 143 LEU A N 1
ATOM 1203 C CA . LEU A 1 143 ? -13.190 9.102 8.906 1.00 97.12 143 LEU A CA 1
ATOM 1204 C C . LEU A 1 143 ? -14.409 8.355 9.456 1.00 97.12 143 LEU A C 1
ATOM 1206 O O . LEU A 1 143 ? -15.517 8.558 8.964 1.00 97.12 143 LEU A O 1
ATOM 1210 N N . VAL A 1 144 ? -14.263 7.485 10.445 1.00 97.44 144 VAL A N 1
ATOM 1211 C CA . VAL A 1 144 ? -15.374 6.658 10.938 1.00 97.44 144 VAL A CA 1
ATOM 1212 C C . VAL A 1 144 ? -16.359 7.507 11.747 1.00 97.44 144 VAL A C 1
ATOM 1214 O O . VAL A 1 144 ? -15.973 8.415 12.481 1.00 97.44 144 VAL A O 1
ATOM 1217 N N . ALA A 1 145 ? -17.661 7.253 11.583 1.00 96.44 145 ALA A N 1
ATOM 1218 C CA . ALA A 1 145 ? -18.678 7.960 12.353 1.00 96.44 145 ALA A CA 1
ATOM 1219 C C . ALA A 1 145 ? -18.512 7.665 13.851 1.00 96.44 145 ALA A C 1
ATOM 1221 O O . ALA A 1 145 ? -18.209 6.539 14.245 1.00 96.44 145 ALA A O 1
ATOM 1222 N N . LYS A 1 146 ? -18.738 8.668 14.705 1.00 95.50 146 LYS A N 1
ATOM 1223 C CA . LYS A 1 146 ? -18.521 8.540 16.153 1.00 95.50 146 LYS A CA 1
ATOM 1224 C C . LYS A 1 146 ? -19.368 7.422 16.766 1.00 95.50 146 LYS A C 1
ATOM 1226 O O . LYS A 1 146 ? -18.932 6.762 17.702 1.00 95.50 146 LYS A O 1
ATOM 1231 N N . GLU A 1 147 ? -20.565 7.219 16.231 1.00 96.62 147 GLU A N 1
ATOM 1232 C CA . GLU A 1 147 ? -21.521 6.199 16.657 1.00 96.62 147 GLU A CA 1
ATOM 1233 C C . GLU A 1 147 ? -21.069 4.778 16.283 1.00 96.62 147 GLU A C 1
ATOM 1235 O O . GLU A 1 147 ? -21.461 3.823 16.944 1.00 96.62 147 GLU A O 1
ATOM 1240 N N . GLU A 1 148 ? -20.227 4.644 15.254 1.00 96.31 148 GLU A N 1
ATOM 1241 C CA . GLU A 1 148 ? -19.699 3.372 14.740 1.00 96.31 148 GLU A CA 1
ATOM 1242 C C . GLU A 1 148 ? -18.276 3.080 15.251 1.00 96.31 148 GLU A C 1
ATOM 1244 O O . GLU A 1 148 ? -17.795 1.951 15.142 1.00 96.31 148 GLU A O 1
ATOM 1249 N N . TRP A 1 149 ? -17.594 4.085 15.819 1.00 96.81 149 TRP A N 1
ATOM 1250 C CA . TRP A 1 149 ? -16.183 4.006 16.208 1.00 96.81 149 TRP A CA 1
ATOM 1251 C C . TRP A 1 149 ? -15.887 2.846 17.157 1.00 96.81 149 TRP A C 1
ATOM 1253 O O . TRP A 1 149 ? -14.928 2.109 16.944 1.00 96.81 149 TRP A O 1
ATOM 1263 N N . ASP A 1 150 ? -16.718 2.662 18.183 1.00 94.31 150 ASP A N 1
ATOM 1264 C CA . ASP A 1 150 ? -16.475 1.662 19.223 1.00 94.31 150 ASP A CA 1
ATOM 1265 C C . ASP A 1 150 ? -16.461 0.229 18.676 1.00 94.31 150 ASP A C 1
ATOM 1267 O O . ASP A 1 150 ? -15.616 -0.568 19.087 1.00 94.31 150 ASP A O 1
ATOM 1271 N N . GLU A 1 151 ? -17.369 -0.090 17.751 1.00 94.81 151 GLU A N 1
ATOM 1272 C CA . GLU A 1 151 ? -17.421 -1.392 17.079 1.00 94.81 151 GLU A CA 1
ATOM 1273 C C . GLU A 1 151 ? -16.284 -1.526 16.061 1.00 94.81 151 GLU A C 1
ATOM 1275 O O . GLU A 1 151 ? -15.602 -2.554 16.008 1.00 94.81 151 GLU A O 1
ATOM 1280 N N . PHE A 1 152 ? -16.034 -0.464 15.293 1.00 96.56 152 PHE A N 1
ATOM 1281 C CA . PHE A 1 152 ? -14.980 -0.438 14.288 1.00 96.56 152 PHE A CA 1
ATOM 1282 C C . PHE A 1 152 ? -13.594 -0.679 14.897 1.00 96.56 152 PHE A C 1
ATOM 1284 O O . PHE A 1 152 ? -12.850 -1.532 14.414 1.00 96.56 152 PHE A O 1
ATOM 1291 N N . VAL A 1 153 ? -13.244 0.045 15.963 1.00 95.19 153 VAL A N 1
ATOM 1292 C CA . VAL A 1 153 ? -11.905 -0.006 16.566 1.00 95.19 153 VAL A CA 1
ATOM 1293 C C . VAL A 1 153 ? -11.654 -1.327 17.301 1.00 95.19 153 VAL A C 1
ATOM 1295 O O . VAL A 1 153 ? -10.543 -1.849 17.266 1.00 95.19 153 VAL A O 1
ATOM 1298 N N . MET A 1 154 ? -12.695 -1.921 17.896 1.00 92.62 154 MET A N 1
ATOM 1299 C CA . MET A 1 154 ? -12.636 -3.277 18.457 1.00 92.62 154 MET A CA 1
ATOM 1300 C C . MET A 1 154 ? -12.227 -4.293 17.388 1.00 92.62 154 MET A C 1
ATOM 1302 O O . MET A 1 154 ? -11.304 -5.079 17.591 1.00 92.62 154 MET A O 1
ATOM 1306 N N . LYS A 1 155 ? -12.881 -4.239 16.224 1.00 92.88 155 LYS A N 1
ATOM 1307 C CA . LYS A 1 155 ? -12.548 -5.113 15.100 1.00 92.88 155 LYS A CA 1
ATOM 1308 C C . LYS A 1 155 ? -11.158 -4.814 14.532 1.00 92.88 155 LYS A C 1
ATOM 1310 O O . LYS A 1 155 ? -10.416 -5.741 14.235 1.00 92.88 155 LYS A O 1
ATOM 1315 N N . LEU A 1 156 ? -10.790 -3.537 14.421 1.00 93.31 156 LEU A N 1
ATOM 1316 C CA . LEU A 1 156 ? -9.477 -3.103 13.937 1.00 93.31 156 LEU A CA 1
ATOM 1317 C C . LEU A 1 156 ? -8.331 -3.734 14.742 1.00 93.31 156 LEU A C 1
ATOM 1319 O O . LEU A 1 156 ? -7.384 -4.234 14.141 1.00 93.31 156 LEU A O 1
ATOM 1323 N N . PHE A 1 157 ? -8.423 -3.722 16.077 1.00 91.06 157 PHE A N 1
ATOM 1324 C CA . PHE A 1 157 ? -7.416 -4.338 16.945 1.00 91.06 157 PHE A CA 1
ATOM 1325 C C . PHE A 1 157 ? -7.442 -5.870 16.900 1.00 91.06 157 PHE A C 1
ATOM 1327 O O . PHE A 1 157 ? -6.380 -6.479 16.963 1.00 91.06 157 PHE A O 1
ATOM 1334 N N . GLY A 1 158 ? -8.620 -6.492 16.785 1.00 85.62 158 GLY A N 1
ATOM 1335 C CA . GLY A 1 158 ? -8.739 -7.952 16.667 1.00 85.62 158 GLY A CA 1
ATOM 1336 C C . GLY A 1 158 ? -8.253 -8.511 15.323 1.00 85.62 158 GLY A C 1
ATOM 1337 O O . GLY A 1 158 ? -7.873 -9.674 15.236 1.00 85.62 158 GLY A O 1
ATOM 1338 N N . ASP A 1 159 ? -8.235 -7.686 14.275 1.00 85.56 159 ASP A N 1
ATOM 1339 C CA . ASP A 1 159 ? -7.817 -8.090 12.932 1.00 85.56 159 ASP A CA 1
ATOM 1340 C C . ASP A 1 159 ? -6.284 -8.030 12.726 1.00 85.56 159 ASP A C 1
ATOM 1342 O O . ASP A 1 159 ? -5.817 -8.410 11.646 1.00 85.56 159 ASP A O 1
ATOM 1346 N N . ILE A 1 160 ? -5.478 -7.543 13.681 1.00 81.81 160 ILE A N 1
ATOM 1347 C CA . ILE A 1 160 ? -4.016 -7.449 13.506 1.00 81.81 160 ILE A CA 1
ATOM 1348 C C . ILE A 1 160 ? -3.413 -8.867 13.474 1.00 81.81 160 ILE A C 1
ATOM 1350 O O . ILE A 1 160 ? -3.508 -9.588 14.467 1.00 81.81 160 ILE A O 1
ATOM 1354 N N . PRO A 1 161 ? -2.788 -9.294 12.361 1.00 68.44 161 PRO A N 1
ATOM 1355 C CA . PRO A 1 161 ? -2.113 -10.585 12.310 1.00 68.44 161 PRO A CA 1
ATOM 1356 C C . PRO A 1 161 ? -0.858 -10.519 13.194 1.00 68.44 161 PRO A C 1
ATOM 1358 O O . PRO A 1 161 ? -0.021 -9.657 12.970 1.00 68.44 161 PRO A O 1
ATOM 1361 N N . HIS A 1 162 ? -0.771 -11.376 14.219 1.00 67.12 162 HIS A N 1
ATOM 1362 C CA . HIS A 1 162 ? 0.375 -11.586 15.127 1.00 67.12 162 HIS A CA 1
ATOM 1363 C C . HIS A 1 162 ? 1.234 -10.349 15.430 1.00 67.12 162 HIS A C 1
ATOM 1365 O O . HIS A 1 162 ? 2.192 -10.057 14.721 1.00 67.12 162 HIS A O 1
ATOM 1371 N N . ILE A 1 163 ? 0.952 -9.639 16.522 1.00 67.62 163 ILE A N 1
ATOM 1372 C CA . ILE A 1 163 ? 1.730 -8.447 16.865 1.00 67.62 163 ILE A CA 1
ATOM 1373 C C . ILE A 1 163 ? 3.188 -8.830 17.174 1.00 67.62 163 ILE A C 1
ATOM 1375 O O . ILE A 1 163 ? 3.451 -9.644 18.055 1.00 67.62 163 ILE A O 1
ATOM 1379 N N . THR A 1 164 ? 4.144 -8.243 16.451 1.00 68.31 164 THR A N 1
ATOM 1380 C CA . THR A 1 164 ? 5.575 -8.397 16.751 1.00 68.31 164 THR A CA 1
ATOM 1381 C C . THR A 1 164 ? 5.914 -7.717 18.079 1.00 68.31 164 THR A C 1
ATOM 1383 O O . THR A 1 164 ? 5.228 -6.779 18.484 1.00 68.31 164 THR A O 1
ATOM 1386 N N . ASP A 1 165 ? 6.994 -8.132 18.749 1.00 67.75 165 ASP A N 1
ATOM 1387 C CA . ASP A 1 165 ? 7.411 -7.532 20.031 1.00 67.75 165 ASP A CA 1
ATOM 1388 C C . ASP A 1 165 ? 7.528 -5.994 19.958 1.00 67.75 165 ASP A C 1
ATOM 1390 O O . ASP A 1 165 ? 7.141 -5.296 20.898 1.00 67.75 165 ASP A O 1
ATOM 1394 N N . ASP A 1 166 ? 7.987 -5.467 18.816 1.00 69.00 166 ASP A N 1
ATOM 1395 C CA . ASP A 1 166 ? 8.152 -4.029 18.576 1.00 69.00 166 ASP A CA 1
ATOM 1396 C C . ASP A 1 166 ? 6.810 -3.286 18.422 1.00 69.00 166 ASP A C 1
ATOM 1398 O O . ASP A 1 166 ? 6.655 -2.174 18.932 1.00 69.00 166 ASP A O 1
ATOM 1402 N N . ASP A 1 167 ? 5.815 -3.897 17.770 1.00 75.12 167 ASP A N 1
ATOM 1403 C CA . ASP A 1 167 ? 4.477 -3.309 17.610 1.00 75.12 167 ASP A CA 1
ATOM 1404 C C . ASP A 1 167 ? 3.592 -3.529 18.857 1.00 75.12 167 ASP A C 1
ATOM 1406 O O . ASP A 1 167 ? 2.603 -2.818 19.052 1.00 75.12 167 ASP A O 1
ATOM 1410 N N . CYS A 1 168 ? 3.938 -4.491 19.721 1.00 79.62 168 CYS A N 1
ATOM 1411 C CA . CYS A 1 168 ? 3.105 -4.946 20.839 1.00 79.62 168 CYS A CA 1
ATOM 1412 C C . CYS A 1 168 ? 2.844 -3.847 21.864 1.00 79.62 168 CYS A C 1
ATOM 1414 O O . CYS A 1 168 ? 1.692 -3.596 22.224 1.00 79.62 168 CYS A O 1
ATOM 1416 N N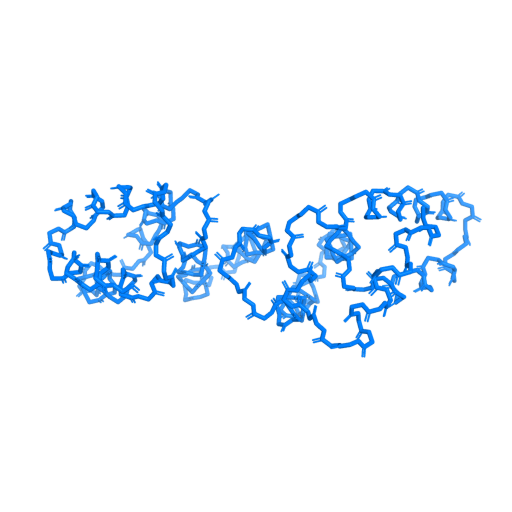 . ILE A 1 169 ? 3.895 -3.138 22.283 1.00 83.00 169 ILE A N 1
ATOM 1417 C CA . ILE A 1 169 ? 3.773 -2.037 23.249 1.00 83.00 169 ILE A CA 1
ATOM 1418 C C . ILE A 1 169 ? 2.896 -0.929 22.667 1.00 83.00 169 ILE A C 1
ATOM 1420 O O . ILE A 1 169 ? 1.951 -0.480 23.313 1.00 83.00 169 ILE A O 1
ATOM 1424 N N . LEU A 1 170 ? 3.170 -0.542 21.420 1.00 87.25 170 LEU A N 1
ATOM 1425 C CA . LEU A 1 170 ? 2.456 0.530 20.740 1.00 87.25 170 LEU A CA 1
ATOM 1426 C C . LEU A 1 170 ? 0.961 0.211 20.609 1.00 87.25 170 LEU A C 1
ATOM 1428 O O . LEU A 1 170 ? 0.121 1.051 20.926 1.00 87.25 170 LEU A O 1
ATOM 1432 N N . VAL A 1 171 ? 0.613 -1.000 20.170 1.00 88.56 171 VAL A N 1
ATOM 1433 C CA . VAL A 1 171 ? -0.788 -1.418 20.040 1.00 88.56 171 VAL A CA 1
ATOM 1434 C C . VAL A 1 171 ? -1.463 -1.531 21.410 1.00 88.56 171 VAL A C 1
ATOM 1436 O O . VAL A 1 171 ? -2.607 -1.095 21.552 1.00 88.56 171 VAL A O 1
ATOM 1439 N N . CYS A 1 172 ? -0.778 -2.046 22.436 1.00 88.25 172 CYS A N 1
ATOM 1440 C CA . CYS A 1 172 ? -1.322 -2.107 23.796 1.00 88.25 172 CYS A CA 1
ATOM 1441 C C . CYS A 1 172 ? -1.654 -0.713 24.348 1.00 88.25 172 CYS A C 1
ATOM 1443 O O . CYS A 1 172 ? -2.739 -0.529 24.906 1.00 88.25 172 CYS A O 1
ATOM 1445 N N . ASP A 1 173 ? -0.774 0.272 24.151 1.00 90.75 173 ASP A N 1
ATOM 1446 C CA . ASP A 1 173 ? -1.019 1.660 24.561 1.00 90.75 173 ASP A CA 1
ATOM 1447 C C . ASP A 1 173 ? -2.269 2.224 23.868 1.00 90.75 173 ASP A C 1
ATOM 1449 O O . ASP A 1 173 ? -3.153 2.781 24.525 1.00 90.75 173 ASP A O 1
ATOM 1453 N N . MET A 1 174 ? -2.414 1.990 22.558 1.00 93.50 174 MET A N 1
ATOM 1454 C CA . MET A 1 174 ? -3.611 2.391 21.806 1.00 93.50 174 MET A CA 1
ATOM 1455 C C . MET A 1 174 ? -4.882 1.721 22.337 1.00 93.50 174 MET A C 1
ATOM 1457 O O . MET A 1 174 ? -5.909 2.380 22.492 1.00 93.50 174 MET A O 1
ATOM 1461 N N . ILE A 1 175 ? -4.829 0.425 22.652 1.00 91.94 175 ILE A N 1
ATOM 1462 C CA . ILE A 1 175 ? -5.969 -0.311 23.214 1.00 91.94 175 ILE A CA 1
ATOM 1463 C C . ILE A 1 175 ? -6.399 0.287 24.562 1.00 91.94 175 ILE A C 1
ATOM 1465 O O . ILE A 1 175 ? -7.600 0.429 24.824 1.00 91.94 175 ILE A O 1
ATOM 1469 N N . VAL A 1 176 ? -5.438 0.642 25.421 1.00 91.88 176 VAL A N 1
ATOM 1470 C CA . VAL A 1 176 ? -5.699 1.262 26.729 1.00 91.88 176 VAL A CA 1
ATOM 1471 C C . VAL A 1 176 ? -6.332 2.643 26.565 1.00 91.88 176 VAL A C 1
ATOM 1473 O O . VAL A 1 176 ? -7.326 2.939 27.234 1.00 91.88 176 VAL A O 1
ATOM 1476 N N . GLU A 1 177 ? -5.807 3.469 25.662 1.00 93.75 177 GLU A N 1
ATOM 1477 C CA . GLU A 1 177 ? -6.351 4.798 25.358 1.00 93.75 177 GLU A CA 1
ATOM 1478 C C . GLU A 1 177 ? -7.795 4.731 24.838 1.00 93.75 177 GLU A C 1
ATOM 1480 O O . GLU A 1 177 ? -8.658 5.483 25.303 1.00 93.75 177 GLU A O 1
ATOM 1485 N N . GLU A 1 178 ? -8.085 3.777 23.949 1.00 94.62 178 GLU A N 1
ATOM 1486 C CA . GLU A 1 178 ? -9.429 3.516 23.413 1.00 94.62 178 GLU A CA 1
ATOM 1487 C C . GLU A 1 178 ? -10.342 2.764 24.398 1.00 94.62 178 GLU A C 1
ATOM 1489 O O . GLU A 1 178 ? -11.519 2.515 24.113 1.00 94.62 178 GLU A O 1
ATOM 1494 N N . LYS A 1 179 ? -9.822 2.406 25.581 1.00 92.69 179 LYS A N 1
ATOM 1495 C CA . LYS A 1 179 ? -10.518 1.659 26.642 1.00 92.69 179 LYS A CA 1
ATOM 1496 C C . LYS A 1 179 ? -11.068 0.313 26.156 1.00 92.69 179 LYS A C 1
ATOM 1498 O O . LYS A 1 179 ? -12.102 -0.152 26.643 1.00 92.69 179 LYS A O 1
ATOM 1503 N N . LYS A 1 180 ? -10.384 -0.333 25.207 1.00 91.75 180 LYS A N 1
ATOM 1504 C CA . LYS A 1 180 ? -10.781 -1.613 24.590 1.00 91.75 180 LYS A CA 1
ATOM 1505 C C . LYS A 1 180 ? -10.075 -2.804 25.230 1.00 91.75 180 LYS A C 1
ATOM 1507 O O . LYS A 1 180 ? -9.546 -3.670 24.547 1.00 91.75 180 LYS A O 1
ATOM 1512 N N . PHE A 1 181 ? -10.073 -2.865 26.560 1.00 85.69 181 PHE A N 1
ATOM 1513 C CA . PHE A 1 181 ? -9.267 -3.820 27.335 1.00 85.69 181 PHE A CA 1
ATOM 1514 C C . PHE A 1 181 ? -9.481 -5.299 26.978 1.00 85.69 181 PHE A C 1
ATOM 1516 O O . PHE A 1 181 ? -8.570 -6.099 27.167 1.00 85.69 181 PHE A O 1
ATOM 1523 N N . SER A 1 182 ? -10.647 -5.672 26.440 1.00 85.19 182 SER A N 1
ATOM 1524 C CA . SER A 1 182 ? -10.893 -7.022 25.916 1.00 85.19 182 SER A CA 1
ATOM 1525 C C . SER A 1 182 ? -9.908 -7.421 24.810 1.00 85.19 182 SER A C 1
ATOM 1527 O O . SER A 1 182 ? -9.523 -8.584 24.750 1.00 85.19 182 SER A O 1
ATOM 1529 N N . CYS A 1 183 ? -9.422 -6.464 24.013 1.00 83.00 183 CYS A N 1
ATOM 1530 C CA . CYS A 1 183 ? -8.441 -6.701 22.951 1.00 83.00 183 CYS A CA 1
ATOM 1531 C C . CYS A 1 183 ? -7.034 -7.022 23.487 1.00 83.00 183 CYS A C 1
ATOM 1533 O O . CYS A 1 183 ? -6.220 -7.557 22.742 1.00 83.00 183 CYS A O 1
ATOM 1535 N N . LEU A 1 184 ? -6.719 -6.718 24.756 1.00 77.19 184 LEU A N 1
ATOM 1536 C CA . LEU A 1 184 ? -5.401 -7.028 25.333 1.00 77.19 184 LEU A CA 1
ATOM 1537 C C . LEU A 1 184 ? -5.200 -8.540 25.499 1.00 77.19 184 LEU A C 1
ATOM 1539 O O . LEU A 1 184 ? -4.102 -9.039 25.305 1.00 77.19 184 LEU A O 1
ATOM 1543 N N . ILE A 1 185 ? -6.255 -9.281 25.850 1.00 64.69 185 ILE A N 1
ATOM 1544 C CA . ILE A 1 185 ? -6.155 -10.728 26.104 1.00 64.69 185 ILE A CA 1
ATOM 1545 C C . ILE A 1 185 ? -5.989 -11.499 24.789 1.00 64.69 185 ILE A C 1
ATOM 1547 O O . ILE A 1 185 ? -5.210 -12.446 24.730 1.00 64.69 185 ILE A O 1
ATOM 1551 N N . GLU A 1 186 ? -6.690 -11.073 23.738 1.00 61.16 186 GLU A N 1
ATOM 1552 C CA . GLU A 1 186 ? -6.654 -11.713 22.416 1.00 61.16 186 GLU A CA 1
ATOM 1553 C C . GLU A 1 186 ? -5.313 -11.498 21.698 1.00 61.16 186 GLU A C 1
ATOM 1555 O O . GLU A 1 186 ? -4.867 -12.379 20.972 1.00 61.16 186 GLU A O 1
ATOM 1560 N N . ASN A 1 187 ? -4.634 -10.378 21.963 1.00 54.31 187 ASN A N 1
ATOM 1561 C CA . ASN A 1 187 ? -3.383 -10.002 21.300 1.00 54.31 187 ASN A CA 1
ATOM 1562 C C . ASN A 1 187 ? -2.093 -10.396 22.055 1.00 54.31 187 ASN A C 1
ATOM 1564 O O . ASN A 1 187 ? -1.012 -10.286 21.487 1.00 54.31 187 ASN A O 1
ATOM 1568 N N . ILE A 1 188 ? -2.177 -10.834 23.321 1.00 51.53 188 ILE A N 1
ATOM 1569 C CA . ILE A 1 188 ? -1.008 -11.211 24.154 1.00 51.53 188 ILE A CA 1
ATOM 1570 C C . ILE A 1 188 ? -0.794 -12.742 24.215 1.00 51.53 188 ILE A C 1
ATOM 1572 O O . ILE A 1 188 ? 0.274 -13.200 24.618 1.00 51.53 188 ILE A O 1
ATOM 1576 N N . VAL A 1 189 ? -1.795 -13.554 23.845 1.00 40.91 189 VAL A N 1
ATOM 1577 C CA . VAL A 1 189 ? -1.795 -15.023 24.064 1.00 40.91 189 VAL A CA 1
ATOM 1578 C C . VAL A 1 189 ? -1.768 -15.847 22.758 1.00 40.91 189 VAL A C 1
ATOM 1580 O O . VAL A 1 189 ? -1.756 -17.076 22.821 1.00 40.91 189 VAL A O 1
ATOM 1583 N N . GLY A 1 190 ? -1.744 -15.209 21.583 1.00 43.56 190 GLY A N 1
ATOM 1584 C CA . GLY A 1 190 ? -1.683 -15.872 20.266 1.00 43.56 190 GLY A CA 1
ATOM 1585 C C . GLY A 1 190 ? -0.297 -15.842 19.641 1.00 43.56 190 GLY A C 1
ATOM 1586 O O . GLY A 1 190 ? 0.037 -16.823 18.940 1.00 43.56 190 GLY A O 1
#

Radius of gyration: 19.22 Å; chains: 1; bounding box: 45×36×55 Å

pLDDT: mean 87.32, std 11.64, range [40.91, 97.75]